Protein AF-A0A377B2U5-F1 (afdb_monomer_lite)

Sequence (204 aa):
MVTRIYTSGLRGPLAEEISRGLLAEPVQIHSHGGRVHLVQSGELNIDVAFLGVPSCDEFGNANGYTGKACCGSLGYAMVDADNAKQVVMLTEELLPYPHNPASIEQDQVDLIVKVDRVGDAAKIGAGATRMTTNPRELLIARSAADVIVNSGYFKEGFSMQTGTGGASLAVTRFLKTKCVAAIFAPTSPLAVLPRRWLTCTKKV

InterPro domains:
  IPR006472 Citrate lyase, alpha subunit [PF04223] (2-180)
  IPR006472 Citrate lyase, alpha subunit [PTHR40596] (2-180)
  IPR037171 NagB/RpiA transferase-like [SSF100950] (1-124)
  IPR037171 NagB/RpiA transferase-like [SSF100950] (128-179)

Structure (mmCIF, N/CA/C/O backbone):
data_AF-A0A377B2U5-F1
#
_entry.id   AF-A0A377B2U5-F1
#
loop_
_atom_site.group_PDB
_atom_site.id
_atom_site.type_symbol
_atom_site.label_atom_id
_atom_site.label_alt_id
_atom_site.label_comp_id
_atom_site.label_asym_id
_atom_site.label_entity_id
_atom_site.label_seq_id
_atom_site.pdbx_PDB_ins_code
_atom_site.Cartn_x
_atom_site.Cartn_y
_atom_site.Cartn_z
_atom_site.occupancy
_atom_site.B_iso_or_equiv
_atom_site.auth_seq_id
_atom_site.auth_comp_id
_atom_site.auth_asym_id
_atom_site.auth_atom_id
_atom_site.pdbx_PDB_model_num
ATOM 1 N N . MET A 1 1 ? -20.759 -7.519 11.760 1.00 83.94 1 MET A N 1
ATOM 2 C CA . MET A 1 1 ? -21.022 -8.168 10.454 1.00 83.94 1 MET A CA 1
ATOM 3 C C . MET A 1 1 ? -20.555 -7.218 9.358 1.00 83.94 1 MET A C 1
ATOM 5 O O . MET A 1 1 ? -20.780 -6.028 9.517 1.00 83.94 1 MET A O 1
ATOM 9 N N . VAL A 1 2 ? -19.883 -7.708 8.309 1.00 94.56 2 VAL A N 1
ATOM 10 C CA . VAL A 1 2 ? -19.432 -6.891 7.161 1.00 94.56 2 VAL A CA 1
ATOM 11 C C . VAL A 1 2 ? -20.429 -7.065 6.018 1.00 94.56 2 VAL A C 1
ATOM 13 O O . VAL A 1 2 ? -20.714 -8.198 5.643 1.00 94.56 2 VAL A O 1
ATOM 16 N N . THR A 1 3 ? -20.965 -5.966 5.486 1.00 95.56 3 THR A N 1
ATOM 17 C CA . THR A 1 3 ? -21.992 -5.986 4.424 1.00 95.56 3 THR A CA 1
ATOM 18 C C . THR A 1 3 ? -21.494 -5.444 3.085 1.00 95.56 3 THR A C 1
ATOM 20 O O . THR A 1 3 ? -22.011 -5.839 2.046 1.00 95.56 3 THR A O 1
ATOM 23 N N . ARG A 1 4 ? -20.478 -4.574 3.097 1.00 95.75 4 ARG A N 1
ATOM 24 C CA . ARG A 1 4 ? -19.907 -3.913 1.914 1.00 95.75 4 ARG A CA 1
ATOM 25 C C . ARG A 1 4 ? -18.389 -3.945 1.970 1.00 95.75 4 ARG A C 1
ATOM 27 O O . ARG A 1 4 ? -17.808 -3.831 3.047 1.00 95.75 4 ARG A O 1
ATOM 34 N N . ILE A 1 5 ? -17.754 -4.077 0.807 1.00 97.06 5 ILE A N 1
ATOM 35 C CA . ILE A 1 5 ? -16.294 -4.069 0.673 1.00 97.06 5 ILE A CA 1
ATOM 36 C C . ILE A 1 5 ? -15.899 -3.128 -0.464 1.00 97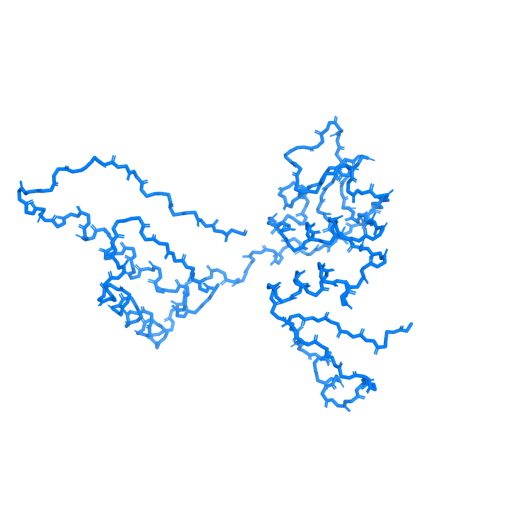.06 5 ILE A C 1
ATOM 38 O O . ILE A 1 5 ? -16.440 -3.212 -1.567 1.00 97.06 5 ILE A O 1
ATOM 42 N N . TYR A 1 6 ? -14.914 -2.279 -0.177 1.00 97.31 6 TYR A N 1
ATOM 43 C CA . TYR A 1 6 ? -14.186 -1.449 -1.132 1.00 97.31 6 TYR A CA 1
ATOM 44 C C . TYR A 1 6 ? -12.720 -1.885 -1.099 1.00 97.31 6 TYR A C 1
ATOM 46 O O . TYR A 1 6 ? -12.115 -1.935 -0.027 1.00 97.31 6 TYR A O 1
ATOM 54 N N . THR A 1 7 ? -12.152 -2.281 -2.238 1.00 96.88 7 THR A N 1
ATOM 55 C CA . THR A 1 7 ? -10.765 -2.768 -2.289 1.00 96.88 7 THR A CA 1
ATOM 56 C C . THR A 1 7 ? -10.142 -2.601 -3.671 1.00 96.88 7 THR A C 1
ATOM 58 O O . THR A 1 7 ? -10.837 -2.523 -4.679 1.00 96.88 7 THR A O 1
ATOM 61 N N . SER A 1 8 ? -8.810 -2.600 -3.752 1.00 95.56 8 SER A N 1
ATOM 62 C CA . SER A 1 8 ? -8.107 -2.683 -5.037 1.00 95.56 8 SER A CA 1
ATOM 63 C C . SER A 1 8 ? -7.953 -4.105 -5.567 1.00 95.56 8 SER A C 1
ATOM 65 O O . SER A 1 8 ? -7.703 -4.307 -6.757 1.00 95.56 8 SER A O 1
ATOM 67 N N . GLY A 1 9 ? -8.105 -5.112 -4.707 1.00 93.50 9 GLY A N 1
ATOM 68 C CA . GLY A 1 9 ? -7.955 -6.500 -5.108 1.00 93.50 9 GLY A CA 1
ATOM 69 C C . GLY A 1 9 ? -8.499 -7.489 -4.090 1.00 93.50 9 GLY A C 1
ATOM 70 O O . GLY A 1 9 ? -8.464 -7.268 -2.883 1.00 93.50 9 GLY A O 1
ATOM 71 N N . LEU A 1 10 ? -8.962 -8.622 -4.611 1.00 94.38 10 LEU A N 1
ATOM 72 C CA . LEU A 1 10 ? -9.344 -9.807 -3.851 1.00 94.38 10 LEU A CA 1
ATOM 73 C C . LEU A 1 10 ? -8.514 -10.991 -4.339 1.00 94.38 10 LEU A C 1
ATOM 75 O O . LEU A 1 10 ? -8.279 -11.134 -5.543 1.00 94.38 10 LEU A O 1
ATOM 79 N N . ARG A 1 11 ? -8.038 -11.826 -3.416 1.00 93.69 11 ARG A N 1
ATOM 80 C CA . ARG A 1 11 ? -7.228 -13.014 -3.712 1.00 93.69 11 ARG A CA 1
ATOM 81 C C . ARG A 1 11 ? -7.600 -14.156 -2.769 1.00 93.69 11 ARG A C 1
ATOM 83 O O . ARG A 1 11 ? -8.127 -13.916 -1.684 1.00 93.69 11 ARG A O 1
ATOM 90 N N . GLY A 1 12 ? -7.263 -15.378 -3.175 1.00 95.62 12 GLY A N 1
ATOM 91 C CA . GLY A 1 12 ? -7.394 -16.571 -2.340 1.00 95.62 12 GLY A CA 1
ATOM 92 C C . GLY A 1 12 ? -8.843 -16.883 -1.939 1.00 95.62 12 GLY A C 1
ATOM 93 O O . GLY A 1 12 ? -9.766 -16.491 -2.657 1.00 95.62 12 GLY A O 1
ATOM 94 N N . PRO A 1 13 ? -9.050 -17.538 -0.781 1.00 96.62 13 PRO A N 1
ATOM 95 C CA . PRO A 1 13 ? -10.361 -18.045 -0.369 1.00 96.62 13 PRO A CA 1
ATOM 96 C C . PRO A 1 13 ? -11.454 -16.975 -0.299 1.00 96.62 13 PRO A C 1
ATOM 98 O O . PRO A 1 13 ? -12.589 -17.228 -0.683 1.00 96.62 13 PRO A O 1
ATOM 101 N N . LEU A 1 14 ? -11.122 -15.749 0.126 1.00 94.75 14 LEU A N 1
ATOM 102 C CA . LEU A 1 14 ? -12.106 -14.664 0.173 1.00 94.75 14 LEU A CA 1
ATOM 103 C C . LEU A 1 14 ? -12.632 -14.318 -1.227 1.00 94.75 14 LEU A C 1
ATOM 105 O O . LEU A 1 14 ? -13.826 -14.101 -1.391 1.00 94.75 14 LEU A O 1
ATOM 109 N N . ALA A 1 15 ? -11.764 -14.279 -2.242 1.00 95.62 15 ALA A N 1
ATOM 110 C CA . ALA A 1 15 ? -12.191 -14.007 -3.615 1.00 95.62 15 ALA A CA 1
ATOM 111 C C . ALA A 1 15 ? -13.107 -15.111 -4.158 1.00 95.62 15 ALA A C 1
ATOM 113 O O . ALA A 1 15 ? -14.063 -14.813 -4.872 1.00 95.62 15 ALA A O 1
ATOM 114 N N . GLU A 1 16 ? -12.823 -16.369 -3.813 1.00 96.69 16 GLU A N 1
ATOM 115 C CA . GLU A 1 16 ? -13.639 -17.523 -4.200 1.00 96.69 16 GLU A CA 1
ATOM 116 C C . GLU A 1 16 ? -15.034 -17.444 -3.581 1.00 96.69 16 GLU A C 1
ATOM 118 O O . GLU A 1 16 ? -16.025 -17.554 -4.298 1.00 96.69 16 GLU A O 1
ATOM 123 N N . GLU A 1 17 ? -15.124 -17.170 -2.281 1.00 96.44 17 GLU A N 1
ATOM 124 C CA . GLU A 1 17 ? -16.412 -17.075 -1.591 1.00 96.44 17 GLU A CA 1
ATOM 125 C C . GLU A 1 17 ? -17.218 -15.849 -2.044 1.00 96.44 17 GLU A C 1
ATOM 127 O O . GLU A 1 17 ? -18.416 -15.958 -2.301 1.00 96.44 17 GLU A O 1
ATOM 132 N N . ILE A 1 18 ? -16.573 -14.697 -2.264 1.00 96.06 18 ILE A N 1
ATOM 133 C CA . ILE A 1 18 ? -17.231 -13.536 -2.889 1.00 96.06 18 ILE A CA 1
ATOM 134 C C . ILE A 1 18 ? -17.772 -13.898 -4.278 1.00 96.06 18 ILE A C 1
ATOM 136 O O . ILE A 1 18 ? -18.908 -13.556 -4.597 1.00 96.06 18 ILE A O 1
ATOM 140 N N . SER A 1 19 ? -17.007 -14.643 -5.080 1.00 95.38 19 SER A N 1
ATOM 141 C CA . SER A 1 19 ? -17.443 -15.091 -6.412 1.00 95.38 19 SER A CA 1
ATOM 142 C C . SER A 1 19 ? -18.601 -16.093 -6.355 1.00 95.38 19 SER A C 1
ATOM 144 O O . SER A 1 19 ? -19.371 -16.192 -7.306 1.00 95.38 19 SER A O 1
ATOM 146 N N . ARG A 1 20 ? -18.749 -16.819 -5.240 1.00 96.81 20 ARG A N 1
ATOM 147 C CA . ARG A 1 20 ? -19.884 -17.714 -4.962 1.00 96.81 20 ARG A CA 1
ATOM 148 C C . ARG A 1 20 ? -21.114 -16.987 -4.415 1.00 96.81 20 ARG A C 1
ATOM 150 O O . ARG A 1 20 ? -22.131 -17.633 -4.183 1.00 96.81 20 ARG A O 1
ATOM 157 N N . GLY A 1 21 ? -21.045 -15.668 -4.233 1.00 95.75 21 GLY A N 1
ATOM 158 C CA . GLY A 1 21 ? -22.162 -14.858 -3.749 1.00 95.75 21 GLY A CA 1
ATOM 159 C C . GLY A 1 21 ? -22.218 -14.712 -2.229 1.00 95.75 21 GLY A C 1
ATOM 160 O O . GLY A 1 21 ? -23.303 -14.540 -1.683 1.00 95.75 21 GLY A O 1
ATOM 161 N N . LEU A 1 22 ? -21.071 -14.764 -1.535 1.00 95.88 22 LEU A N 1
ATOM 162 C CA . LEU A 1 22 ? -20.999 -14.548 -0.081 1.00 95.88 22 LEU A CA 1
ATOM 163 C C . LEU A 1 22 ? -21.645 -13.223 0.368 1.00 95.88 22 LEU A C 1
ATOM 165 O O . LEU A 1 22 ? -22.205 -13.156 1.461 1.00 95.88 22 LEU A O 1
ATOM 169 N N . LEU A 1 23 ? -21.552 -12.168 -0.448 1.00 95.38 23 LEU A N 1
ATOM 170 C CA . LEU A 1 23 ? -22.165 -10.870 -0.168 1.00 95.38 23 LEU A CA 1
ATOM 171 C C . LEU A 1 23 ? -23.358 -10.615 -1.086 1.00 95.38 23 LEU A C 1
ATOM 173 O O . LEU A 1 23 ? -23.293 -10.865 -2.288 1.00 95.38 23 LEU A O 1
ATOM 177 N N . ALA A 1 24 ? -24.419 -10.049 -0.507 1.00 94.88 24 ALA A N 1
ATOM 178 C CA . ALA A 1 24 ? -25.573 -9.570 -1.261 1.00 94.88 24 ALA A CA 1
ATOM 179 C C . ALA A 1 24 ? -25.231 -8.329 -2.103 1.00 94.88 24 ALA A C 1
ATOM 181 O O . ALA A 1 24 ? -25.723 -8.183 -3.220 1.00 94.88 24 ALA A O 1
ATOM 182 N N . GLU A 1 25 ? -24.378 -7.444 -1.579 1.00 95.62 25 GLU A N 1
ATOM 183 C CA . GLU A 1 25 ? -23.890 -6.278 -2.313 1.00 95.62 25 GLU A CA 1
ATOM 184 C C . GLU A 1 25 ? -22.602 -6.608 -3.086 1.00 95.62 25 GLU A C 1
ATOM 186 O O . GLU A 1 25 ? -21.673 -7.188 -2.510 1.00 95.62 25 GLU A O 1
ATOM 191 N N . PRO A 1 26 ? -22.497 -6.212 -4.370 1.00 95.31 26 PRO A N 1
ATOM 192 C CA . PRO A 1 26 ? -21.271 -6.386 -5.137 1.00 95.31 26 PRO A CA 1
ATOM 193 C C . PRO A 1 26 ? -20.089 -5.645 -4.503 1.00 95.31 26 PRO A C 1
ATOM 195 O O . PRO A 1 26 ? -20.205 -4.487 -4.097 1.00 95.31 26 PRO A O 1
ATOM 198 N N . VAL A 1 27 ? -18.921 -6.292 -4.477 1.00 97.25 27 VAL A N 1
ATOM 199 C CA . VAL A 1 27 ? -17.679 -5.643 -4.036 1.00 97.25 27 VAL A CA 1
ATOM 200 C C . VAL A 1 27 ? -17.289 -4.544 -5.019 1.00 97.25 27 VAL A C 1
ATOM 202 O O . VAL A 1 27 ? -17.198 -4.782 -6.224 1.00 97.25 27 VAL A O 1
ATOM 205 N N . GLN A 1 28 ? -16.992 -3.358 -4.493 1.00 97.06 28 GLN A N 1
ATOM 206 C CA . GLN A 1 28 ? -16.507 -2.235 -5.285 1.00 97.06 28 GLN A CA 1
ATOM 207 C C . GLN A 1 28 ? -14.990 -2.337 -5.444 1.00 97.06 28 GLN A C 1
ATOM 209 O O . GLN A 1 28 ? -14.233 -2.208 -4.477 1.00 97.06 28 GLN A O 1
ATOM 214 N N . ILE A 1 29 ? -14.544 -2.595 -6.675 1.00 97.19 29 ILE A N 1
ATOM 215 C CA . ILE A 1 29 ? -13.122 -2.692 -7.012 1.00 97.19 29 ILE A CA 1
ATOM 216 C C . ILE A 1 29 ? -12.651 -1.368 -7.606 1.00 97.19 29 ILE A C 1
ATOM 218 O O . ILE A 1 29 ? -13.178 -0.918 -8.620 1.00 97.19 29 ILE A O 1
ATOM 222 N N . HIS A 1 30 ? -11.621 -0.768 -7.014 1.00 96.69 30 HIS A N 1
ATOM 223 C CA . HIS A 1 30 ? -11.085 0.524 -7.447 1.00 96.69 30 HIS A CA 1
ATOM 224 C C . HIS A 1 30 ? -9.560 0.500 -7.604 1.00 96.69 30 HIS A C 1
ATOM 226 O O . HIS A 1 30 ? -8.843 -0.234 -6.927 1.00 96.69 30 HIS A O 1
ATOM 232 N N . SER A 1 31 ? -9.015 1.350 -8.474 1.00 96.75 31 SER A N 1
ATOM 233 C CA . SER A 1 31 ? -7.560 1.536 -8.548 1.00 96.75 31 SER A CA 1
ATOM 234 C C . SER A 1 31 ? -7.025 2.240 -7.291 1.00 96.75 31 SER A C 1
ATOM 236 O O . SER A 1 31 ? -7.792 2.782 -6.491 1.00 96.75 31 SER A O 1
ATOM 238 N N . HIS A 1 32 ? -5.701 2.272 -7.111 1.00 94.62 32 HIS A N 1
ATOM 239 C CA . HIS A 1 32 ? -5.095 3.017 -6.001 1.00 94.62 32 HIS A CA 1
ATOM 240 C C . HIS A 1 32 ? -5.439 4.513 -6.046 1.00 94.62 32 HIS A C 1
ATOM 242 O O . HIS A 1 32 ? -5.839 5.068 -5.030 1.00 94.62 32 HIS A O 1
ATOM 248 N N . GLY A 1 33 ? -5.363 5.148 -7.222 1.00 94.38 33 GLY A N 1
ATOM 249 C CA . GLY A 1 33 ? -5.786 6.544 -7.389 1.00 94.38 33 GLY A CA 1
ATOM 250 C C . GLY A 1 33 ? -7.302 6.726 -7.271 1.00 94.38 33 GLY A C 1
ATOM 251 O O . GLY A 1 33 ? -7.760 7.706 -6.694 1.00 94.38 33 GLY A O 1
ATOM 252 N N . GLY A 1 34 ? -8.082 5.750 -7.751 1.00 96.75 34 GLY A N 1
ATOM 253 C CA . GLY A 1 34 ? -9.540 5.757 -7.634 1.00 96.75 34 GLY A CA 1
ATOM 254 C C . GLY A 1 34 ? -10.002 5.762 -6.180 1.00 96.75 34 GLY A C 1
ATOM 255 O O . GLY A 1 34 ? -10.913 6.503 -5.841 1.00 96.75 34 GLY A O 1
ATOM 256 N N . ARG A 1 35 ? -9.319 5.021 -5.298 1.00 97.06 35 ARG A N 1
ATOM 257 C CA . ARG A 1 35 ? -9.602 5.051 -3.858 1.00 97.06 35 ARG A CA 1
ATOM 2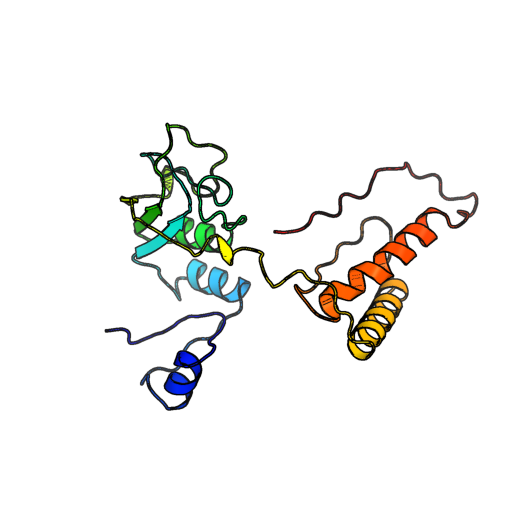58 C C . ARG A 1 35 ? -9.501 6.459 -3.279 1.00 97.06 35 ARG A C 1
ATOM 260 O O . ARG A 1 35 ? -10.410 6.890 -2.584 1.00 97.06 35 ARG A O 1
ATOM 267 N N . VAL A 1 36 ? -8.401 7.158 -3.563 1.00 95.75 36 VAL A N 1
ATOM 268 C CA . VAL A 1 36 ? -8.172 8.522 -3.060 1.00 95.75 36 VAL A CA 1
ATOM 269 C C . VAL A 1 36 ? -9.285 9.447 -3.540 1.00 95.75 36 VAL A C 1
ATOM 271 O O . VAL A 1 36 ? -9.845 10.194 -2.749 1.00 95.75 36 VAL A O 1
ATOM 274 N N . HIS A 1 37 ? -9.668 9.330 -4.813 1.00 96.62 37 HIS A N 1
ATOM 275 C CA . HIS A 1 37 ? -10.781 10.092 -5.365 1.00 96.62 37 HIS A CA 1
ATOM 276 C C . HIS A 1 37 ? -12.118 9.791 -4.666 1.00 96.62 37 HIS A C 1
ATOM 278 O O . HIS A 1 37 ? -12.849 10.721 -4.342 1.00 96.62 37 HIS A O 1
ATOM 284 N N . LEU A 1 38 ? -12.433 8.520 -4.395 1.00 97.31 38 LEU A N 1
ATOM 285 C CA . LEU A 1 38 ? -13.658 8.127 -3.683 1.00 97.31 38 LEU A CA 1
ATOM 286 C C . LEU A 1 38 ? -13.712 8.713 -2.267 1.00 97.31 38 LEU A C 1
ATOM 288 O O . LEU A 1 38 ? -14.765 9.174 -1.837 1.00 97.31 38 LEU A O 1
ATOM 292 N N . VAL A 1 39 ? -12.578 8.724 -1.564 1.00 96.62 39 VAL A N 1
ATOM 293 C CA . VAL A 1 39 ? -12.479 9.310 -0.222 1.00 96.62 39 VAL A CA 1
ATOM 294 C C . VAL A 1 39 ? -12.651 10.828 -0.276 1.00 96.62 39 VAL A C 1
ATOM 296 O O . VAL A 1 39 ? -13.511 11.380 0.400 1.00 96.62 39 VAL A O 1
ATOM 299 N N . GLN A 1 40 ? -11.904 11.504 -1.150 1.00 93.25 40 GLN A N 1
ATOM 300 C CA . GLN A 1 40 ? -11.933 12.967 -1.266 1.00 93.25 40 GLN A CA 1
ATOM 301 C C . GLN A 1 40 ? -13.253 13.518 -1.820 1.00 93.25 40 GLN A C 1
ATOM 303 O O . GLN A 1 40 ? -13.635 14.639 -1.499 1.00 93.25 40 GLN A O 1
ATOM 308 N N . SER A 1 41 ? -13.951 12.755 -2.664 1.00 96.25 41 SER A N 1
ATOM 309 C CA . SER A 1 41 ? -15.276 13.130 -3.177 1.00 96.25 41 SER A CA 1
ATOM 310 C C . SER A 1 41 ? -16.400 12.918 -2.158 1.00 96.25 41 SER A C 1
ATOM 312 O O . SER A 1 41 ? -17.512 13.392 -2.384 1.00 96.25 41 SER A O 1
ATOM 314 N N . GLY A 1 42 ? -16.130 12.218 -1.051 1.00 93.94 42 GLY A N 1
ATOM 315 C CA . GLY A 1 42 ? -17.123 11.872 -0.036 1.00 93.94 42 GLY A CA 1
ATOM 316 C C . GLY A 1 42 ? -18.025 10.692 -0.410 1.00 93.94 42 GLY A C 1
ATOM 317 O O . GLY A 1 42 ? -18.961 10.392 0.332 1.00 93.94 42 GLY A O 1
ATOM 318 N N . GLU A 1 43 ? -17.763 9.997 -1.525 1.00 95.75 43 GLU A N 1
ATOM 319 C CA . GLU A 1 43 ? -18.456 8.742 -1.851 1.00 95.75 43 GLU A CA 1
ATOM 320 C C . GLU A 1 43 ? -18.075 7.633 -0.856 1.00 95.75 43 GLU A C 1
ATOM 322 O O . GLU A 1 43 ? -18.915 6.823 -0.456 1.00 95.75 43 GLU A O 1
ATOM 327 N N . LEU A 1 44 ? -16.815 7.629 -0.410 1.00 96.62 44 LEU A N 1
ATOM 328 C CA . LEU A 1 44 ? -16.293 6.724 0.608 1.00 96.62 44 LEU A CA 1
ATOM 329 C C . LEU A 1 44 ? -15.855 7.507 1.849 1.00 96.62 44 LEU A C 1
ATOM 331 O O . LEU A 1 44 ? -14.749 8.031 1.907 1.00 96.62 44 LEU A O 1
ATOM 335 N N . ASN A 1 45 ? -16.701 7.533 2.875 1.00 97.19 45 ASN A N 1
ATOM 336 C CA . ASN A 1 45 ? -16.380 8.186 4.143 1.00 97.19 45 ASN A CA 1
ATOM 337 C C . ASN A 1 45 ? -15.804 7.172 5.132 1.00 97.19 45 ASN A C 1
ATOM 339 O O . ASN A 1 45 ? -16.425 6.143 5.403 1.00 97.19 45 ASN A O 1
ATOM 343 N N . ILE A 1 46 ? -14.622 7.466 5.673 1.00 98.12 46 ILE A N 1
ATOM 344 C CA . ILE A 1 46 ? -13.954 6.611 6.654 1.00 98.12 46 ILE A CA 1
ATOM 345 C C . ILE A 1 46 ? -14.319 7.119 8.049 1.00 98.12 46 ILE A C 1
ATOM 347 O O . ILE A 1 46 ? -13.849 8.169 8.482 1.00 98.12 46 ILE A O 1
ATOM 351 N N . ASP A 1 47 ? -15.174 6.386 8.761 1.00 98.50 47 ASP A N 1
ATOM 352 C CA . ASP A 1 47 ? -15.537 6.760 10.132 1.00 98.50 47 ASP A CA 1
ATOM 353 C C . ASP A 1 47 ? -14.392 6.491 11.113 1.00 98.50 47 ASP A C 1
ATOM 355 O O . ASP A 1 47 ? -14.098 7.332 11.956 1.00 98.50 47 ASP A O 1
ATOM 359 N N . VAL A 1 48 ? -13.728 5.337 10.989 1.00 98.62 48 VAL A N 1
ATOM 360 C CA . VAL A 1 48 ? -12.578 4.970 11.824 1.00 98.62 48 VAL A CA 1
ATOM 361 C C . VAL A 1 48 ? -11.516 4.282 10.972 1.00 98.62 48 VAL A C 1
ATOM 363 O O . VAL A 1 48 ? -11.809 3.289 10.300 1.00 98.62 48 VAL A O 1
ATOM 366 N N . ALA A 1 49 ? -10.281 4.778 11.022 1.00 98.56 49 ALA A N 1
ATOM 367 C CA . ALA A 1 49 ? -9.119 4.150 10.402 1.00 98.56 49 ALA A CA 1
ATOM 368 C C . ALA A 1 49 ? -8.299 3.387 11.447 1.00 98.56 49 ALA A C 1
ATOM 370 O O . ALA A 1 49 ? -7.784 3.976 12.392 1.00 98.56 49 ALA A O 1
ATOM 371 N N . PHE A 1 50 ? -8.144 2.076 11.261 1.00 98.56 50 PHE A N 1
ATOM 372 C CA . PHE A 1 50 ? -7.248 1.251 12.075 1.00 98.56 50 PHE A CA 1
ATOM 373 C C . PHE A 1 50 ? -5.927 1.061 11.332 1.00 98.56 50 PHE A C 1
ATOM 375 O O . PHE A 1 50 ? -5.855 0.282 10.379 1.00 98.56 50 PHE A O 1
ATOM 382 N N . LEU A 1 51 ? -4.888 1.781 11.754 1.00 98.44 51 LEU A N 1
ATOM 383 C CA . LEU A 1 51 ? -3.608 1.851 11.050 1.00 98.44 51 LEU A CA 1
ATOM 384 C C . LEU A 1 51 ? -2.523 1.109 11.828 1.00 98.44 51 LEU A C 1
ATOM 386 O O . LEU A 1 51 ? -2.119 1.528 12.910 1.00 98.44 51 LEU A O 1
ATOM 390 N N . GLY A 1 52 ? -2.047 -0.004 11.270 1.00 97.75 52 GLY A N 1
ATOM 391 C CA . GLY A 1 52 ? -0.920 -0.755 11.819 1.00 97.75 52 GLY A CA 1
ATOM 392 C C . GLY A 1 52 ? 0.414 -0.109 11.458 1.00 97.75 52 GLY A C 1
ATOM 393 O O . GLY A 1 52 ? 0.731 0.020 10.275 1.00 97.75 52 GLY A O 1
ATOM 394 N N . VAL A 1 53 ? 1.211 0.240 12.464 1.00 97.50 53 VAL A N 1
ATOM 395 C CA . VAL A 1 53 ? 2.563 0.792 12.312 1.00 97.50 53 VAL A CA 1
ATOM 396 C C . VAL A 1 53 ? 3.566 -0.029 13.130 1.00 97.50 53 VAL A C 1
ATOM 398 O O . VAL A 1 53 ? 3.212 -0.576 14.173 1.00 97.50 53 VAL A O 1
ATOM 401 N N . PRO A 1 54 ? 4.822 -0.173 12.678 1.00 96.62 54 PRO A N 1
ATOM 402 C CA . PRO A 1 54 ? 5.820 -0.926 13.435 1.00 96.62 54 PRO A CA 1
ATOM 403 C C . PRO A 1 54 ? 6.236 -0.217 14.729 1.00 96.62 54 PRO A C 1
ATOM 405 O O . PRO A 1 54 ? 6.511 -0.889 15.720 1.00 96.62 54 PRO A O 1
ATOM 408 N N . SER A 1 55 ? 6.276 1.118 14.732 1.00 96.38 55 SER A N 1
ATOM 409 C CA . SER A 1 55 ? 6.543 1.915 15.928 1.00 96.38 55 SER A CA 1
ATOM 410 C C . SER A 1 55 ? 5.931 3.318 15.837 1.00 96.38 55 SER A C 1
ATOM 412 O O . SER A 1 55 ? 5.751 3.860 14.740 1.00 96.38 55 SER A O 1
ATOM 414 N N . CYS A 1 56 ? 5.630 3.911 16.992 1.00 97.50 56 CYS A N 1
ATOM 415 C CA . CYS A 1 56 ? 5.224 5.312 17.134 1.00 97.50 56 CYS A CA 1
ATOM 416 C C . CYS A 1 56 ? 5.625 5.855 18.514 1.00 97.50 56 CYS A C 1
ATOM 418 O O . CYS A 1 56 ? 5.990 5.071 19.389 1.00 97.50 56 CYS A O 1
ATOM 420 N N . ASP A 1 57 ? 5.566 7.168 18.731 1.00 97.88 57 ASP A N 1
ATOM 421 C CA . ASP A 1 57 ? 5.610 7.727 20.091 1.00 97.88 57 ASP A CA 1
ATOM 422 C C . ASP A 1 57 ? 4.215 7.818 20.733 1.00 97.88 57 ASP A C 1
ATOM 424 O O . ASP A 1 57 ? 3.210 7.444 20.129 1.00 97.88 57 ASP A O 1
ATOM 428 N N . GLU A 1 58 ? 4.158 8.296 21.978 1.00 97.31 58 GLU A N 1
ATOM 429 C CA . GLU A 1 58 ? 2.917 8.463 22.751 1.00 97.31 58 GLU A CA 1
ATOM 430 C C . GLU A 1 58 ? 1.963 9.529 22.183 1.00 97.31 58 GLU A C 1
ATOM 432 O O . GLU A 1 58 ? 0.809 9.584 22.601 1.00 97.31 58 GLU A O 1
ATOM 437 N N . PHE A 1 59 ? 2.423 10.359 21.240 1.00 97.50 59 PHE A N 1
ATOM 438 C CA . PHE A 1 59 ? 1.619 11.383 20.567 1.00 97.50 59 PHE A CA 1
ATOM 439 C C . PHE A 1 59 ? 1.181 10.968 19.157 1.00 97.50 59 PHE A C 1
ATOM 441 O O . PHE A 1 59 ? 0.375 11.663 18.555 1.00 97.50 59 PHE A O 1
ATOM 448 N N . GLY A 1 60 ? 1.653 9.830 18.642 1.00 97.31 60 GLY A N 1
ATOM 449 C CA . GLY A 1 60 ? 1.205 9.268 17.366 1.00 97.31 60 GLY A CA 1
ATOM 450 C C . GLY A 1 60 ? 2.155 9.517 16.201 1.00 97.31 60 GLY A C 1
ATOM 451 O O . GLY A 1 60 ? 1.853 9.097 15.086 1.00 97.31 60 GLY A O 1
ATOM 452 N N . ASN A 1 61 ? 3.330 10.117 16.432 1.00 98.31 61 ASN A N 1
ATOM 453 C CA . ASN A 1 61 ? 4.318 10.262 15.366 1.00 98.31 61 ASN A CA 1
ATOM 454 C C . ASN A 1 61 ? 4.870 8.883 14.992 1.00 98.31 61 ASN A C 1
ATOM 456 O O . ASN A 1 61 ? 5.544 8.216 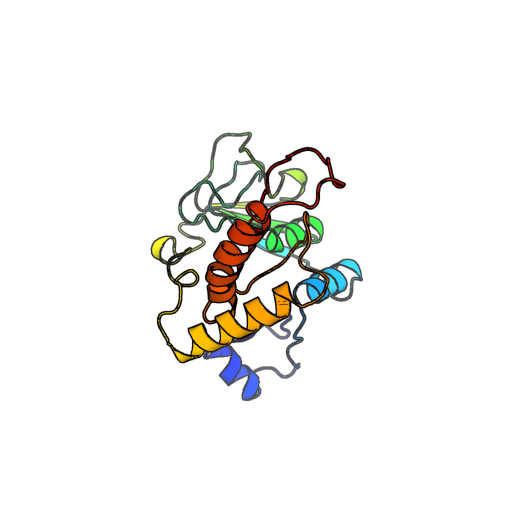15.788 1.00 98.31 61 ASN A O 1
ATOM 460 N N . ALA A 1 62 ? 4.583 8.437 13.773 1.00 97.81 62 ALA A N 1
ATOM 461 C CA . ALA A 1 62 ? 4.839 7.069 13.343 1.00 97.81 62 ALA A CA 1
ATOM 462 C C . ALA A 1 62 ? 5.508 6.997 11.978 1.00 97.81 62 ALA A C 1
ATOM 464 O O . ALA A 1 62 ? 5.334 7.859 11.116 1.00 97.81 62 ALA A O 1
ATOM 465 N N . ASN A 1 63 ? 6.246 5.915 11.751 1.00 96.94 63 ASN A N 1
ATOM 466 C CA . ASN A 1 63 ? 6.813 5.614 10.446 1.00 96.94 63 ASN A CA 1
ATOM 467 C C . ASN A 1 63 ? 6.942 4.105 10.218 1.00 96.94 63 ASN A C 1
ATOM 469 O O . ASN A 1 63 ? 6.748 3.305 11.129 1.00 96.94 63 ASN A O 1
ATOM 473 N N . GLY A 1 64 ? 7.258 3.717 8.981 1.00 95.69 64 GLY A N 1
ATOM 474 C CA . GLY A 1 64 ? 7.374 2.315 8.584 1.00 95.69 64 GLY A CA 1
ATOM 475 C C . GLY A 1 64 ? 8.794 1.735 8.593 1.00 95.69 64 GLY A C 1
ATOM 476 O O . GLY A 1 64 ? 8.969 0.625 8.092 1.00 95.69 64 GLY A O 1
ATOM 477 N N . TYR A 1 65 ? 9.814 2.444 9.092 1.00 92.56 65 TYR A N 1
ATOM 478 C CA . TYR A 1 65 ? 11.224 2.012 9.022 1.00 92.56 65 TYR A CA 1
ATOM 479 C C . TYR A 1 65 ? 11.904 1.784 10.381 1.00 92.56 65 TYR A C 1
ATOM 481 O O . TYR A 1 65 ? 12.969 1.165 10.404 1.00 92.56 65 TYR A O 1
ATOM 489 N N . THR A 1 66 ? 11.304 2.202 11.496 1.00 92.38 66 THR A N 1
ATOM 490 C CA . THR A 1 66 ? 11.732 1.852 12.864 1.00 92.38 66 THR A CA 1
ATOM 491 C C . THR A 1 66 ? 10.778 0.844 13.517 1.00 92.38 66 THR A C 1
ATOM 493 O O . THR A 1 66 ? 9.582 0.825 13.228 1.00 92.38 66 THR A O 1
ATOM 496 N N . GLY A 1 67 ? 11.299 -0.004 14.410 1.00 89.94 67 GLY A N 1
ATOM 497 C CA . GLY A 1 67 ? 10.558 -1.095 15.058 1.00 89.94 67 GLY A CA 1
ATOM 498 C C . GLY A 1 67 ? 10.884 -2.467 14.457 1.00 89.94 67 GLY A C 1
ATOM 499 O O . GLY A 1 67 ? 11.963 -2.668 13.896 1.00 89.94 67 GLY A O 1
ATOM 500 N N . LYS A 1 68 ? 9.971 -3.438 14.593 1.00 89.00 68 LYS A N 1
ATOM 501 C CA . LYS A 1 68 ? 10.206 -4.822 14.132 1.00 89.00 68 LYS A CA 1
ATOM 502 C C . LYS A 1 68 ? 9.597 -5.085 12.755 1.00 89.00 68 LYS A C 1
ATOM 504 O O . LYS A 1 68 ? 10.305 -5.501 11.840 1.00 89.00 68 LYS A O 1
ATOM 509 N N . ALA A 1 69 ? 8.296 -4.845 12.581 1.00 92.12 69 ALA A N 1
ATOM 510 C CA . ALA A 1 69 ? 7.588 -5.079 11.319 1.00 92.12 69 ALA A CA 1
ATOM 511 C C . ALA A 1 69 ? 7.755 -3.930 10.295 1.00 92.12 69 ALA A C 1
ATOM 513 O O . ALA A 1 69 ? 6.772 -3.399 9.774 1.00 92.12 69 ALA A O 1
ATOM 514 N N . CYS A 1 70 ? 8.997 -3.529 10.000 1.00 93.44 70 CYS A N 1
ATOM 515 C CA . CYS A 1 70 ? 9.302 -2.378 9.141 1.00 93.44 70 CYS A CA 1
ATOM 516 C C . CYS A 1 70 ? 8.882 -2.592 7.677 1.00 93.44 70 CYS A C 1
ATOM 518 O O . CYS A 1 70 ? 9.628 -3.165 6.883 1.00 93.44 70 CYS A O 1
ATOM 520 N N . CYS A 1 71 ? 7.697 -2.105 7.305 1.00 92.62 71 CYS A N 1
ATOM 521 C CA . CYS A 1 71 ? 7.127 -2.210 5.958 1.00 92.62 71 CYS A CA 1
ATOM 522 C C . CYS A 1 71 ? 7.641 -1.156 4.958 1.00 92.62 71 CYS A C 1
ATOM 524 O O . CYS A 1 71 ? 7.410 -1.290 3.755 1.00 92.62 71 CYS A O 1
ATOM 526 N N . GLY A 1 72 ? 8.368 -0.139 5.425 1.00 93.44 72 GLY A N 1
ATOM 527 C CA . GLY A 1 72 ? 8.877 0.957 4.608 1.00 93.44 72 GLY A CA 1
ATOM 528 C C . GLY A 1 72 ? 7.844 2.067 4.417 1.00 93.44 72 GLY A C 1
ATOM 529 O O . GLY A 1 72 ? 7.570 2.827 5.340 1.00 93.44 72 GLY A O 1
ATOM 530 N N . SER A 1 73 ? 7.327 2.209 3.199 1.00 94.25 73 SER A N 1
ATOM 531 C CA . SER A 1 73 ? 6.424 3.303 2.823 1.00 94.25 73 SER A CA 1
ATOM 532 C C . SER A 1 73 ? 5.024 3.120 3.417 1.00 94.25 73 SER A C 1
ATOM 534 O O . SER A 1 73 ? 4.429 2.051 3.287 1.00 94.25 73 SER A O 1
ATOM 536 N N . LEU A 1 74 ? 4.474 4.182 4.015 1.00 96.56 74 LEU A N 1
ATOM 537 C CA . LEU A 1 74 ? 3.116 4.217 4.578 1.00 96.56 74 LEU A CA 1
ATOM 538 C C . LEU A 1 74 ? 2.113 4.972 3.687 1.00 96.56 74 LEU A C 1
ATOM 540 O O . LEU A 1 74 ? 1.036 5.339 4.145 1.00 96.56 74 LEU A O 1
ATOM 544 N N . GLY A 1 75 ? 2.423 5.183 2.402 1.00 95.19 75 GLY A N 1
ATOM 545 C CA . GLY A 1 75 ? 1.663 6.094 1.533 1.00 95.19 75 GLY A CA 1
ATOM 546 C C . GLY A 1 75 ? 0.154 5.825 1.419 1.00 95.19 75 GLY A C 1
ATOM 547 O O . GLY A 1 75 ? -0.608 6.761 1.210 1.00 95.19 75 GLY A O 1
ATOM 548 N N . TYR A 1 76 ? -0.306 4.578 1.580 1.00 95.50 76 TYR A N 1
ATOM 549 C CA . TYR A 1 76 ? -1.747 4.288 1.624 1.00 95.50 76 TYR A CA 1
ATOM 550 C C . TYR A 1 76 ? -2.390 4.665 2.960 1.00 95.50 76 TYR A C 1
ATOM 552 O O . TYR A 1 76 ? -3.511 5.158 2.962 1.00 95.50 76 TYR A O 1
ATOM 560 N N . ALA A 1 77 ? -1.685 4.444 4.071 1.00 96.94 77 ALA A N 1
ATOM 561 C CA . ALA A 1 77 ? -2.167 4.763 5.410 1.00 96.94 77 ALA A CA 1
ATOM 562 C C . ALA A 1 77 ? -2.227 6.279 5.646 1.00 96.94 77 ALA A C 1
ATOM 564 O O . ALA A 1 77 ? -3.122 6.737 6.341 1.00 96.94 77 ALA A O 1
ATOM 565 N N . MET A 1 78 ? -1.335 7.053 5.018 1.00 97.00 78 MET A N 1
ATOM 566 C CA . MET A 1 78 ? -1.358 8.522 5.085 1.00 97.00 78 MET A CA 1
ATOM 567 C C . MET A 1 78 ? -2.687 9.103 4.584 1.00 97.00 78 MET A C 1
ATOM 569 O O . MET A 1 78 ? -3.248 9.987 5.213 1.00 97.00 78 MET A O 1
ATOM 573 N N . VAL A 1 79 ? -3.252 8.549 3.504 1.00 96.75 79 VAL A N 1
ATOM 574 C CA . VAL A 1 79 ? -4.567 8.987 2.998 1.00 96.75 79 VAL A CA 1
ATOM 575 C C . VAL A 1 79 ? -5.666 8.742 4.034 1.00 96.75 79 VAL A C 1
ATOM 577 O O . VAL A 1 79 ? -6.602 9.528 4.133 1.00 96.75 79 VAL A O 1
ATOM 580 N N . ASP A 1 80 ? -5.567 7.663 4.804 1.00 97.69 80 ASP A N 1
ATOM 581 C CA . ASP A 1 80 ? -6.567 7.316 5.815 1.00 97.69 80 ASP A CA 1
ATOM 582 C C . ASP A 1 80 ? -6.418 8.202 7.044 1.00 97.69 80 ASP A C 1
ATOM 584 O O . ASP A 1 80 ? -7.425 8.665 7.569 1.00 97.69 80 ASP A O 1
ATOM 588 N N . ALA A 1 81 ? -5.177 8.480 7.450 1.00 97.75 81 ALA A N 1
ATOM 589 C CA . ALA A 1 81 ? -4.873 9.416 8.523 1.00 97.75 81 ALA A CA 1
ATOM 590 C C . ALA A 1 81 ? -5.403 10.829 8.212 1.00 97.75 81 ALA A C 1
ATOM 592 O O . ALA A 1 81 ? -6.007 11.458 9.071 1.00 97.75 81 ALA A O 1
ATOM 593 N N . ASP A 1 82 ? -5.272 11.282 6.961 1.00 97.12 82 ASP A N 1
ATOM 594 C CA . ASP A 1 82 ? -5.717 12.614 6.531 1.00 97.12 82 ASP A CA 1
ATOM 595 C C . ASP A 1 82 ? -7.248 12.771 6.431 1.00 97.12 82 ASP A C 1
ATOM 597 O O . ASP A 1 82 ? -7.751 13.893 6.436 1.00 97.12 82 ASP A O 1
ATOM 601 N N . ASN A 1 83 ? -7.998 11.678 6.232 1.00 97.38 83 ASN A N 1
ATOM 602 C CA . ASN A 1 83 ? -9.408 11.753 5.811 1.00 97.38 83 ASN A CA 1
ATOM 603 C C . ASN A 1 83 ? -10.390 11.009 6.727 1.00 97.38 83 ASN A C 1
ATOM 605 O O . ASN A 1 83 ? -11.604 11.161 6.564 1.00 97.38 83 ASN A O 1
ATOM 609 N N . ALA A 1 84 ? -9.913 10.172 7.649 1.00 98.00 84 ALA A N 1
ATOM 610 C CA . ALA A 1 84 ? -10.792 9.503 8.595 1.00 98.00 84 ALA A CA 1
ATOM 611 C C . ALA A 1 84 ? -11.300 10.476 9.660 1.00 98.00 84 ALA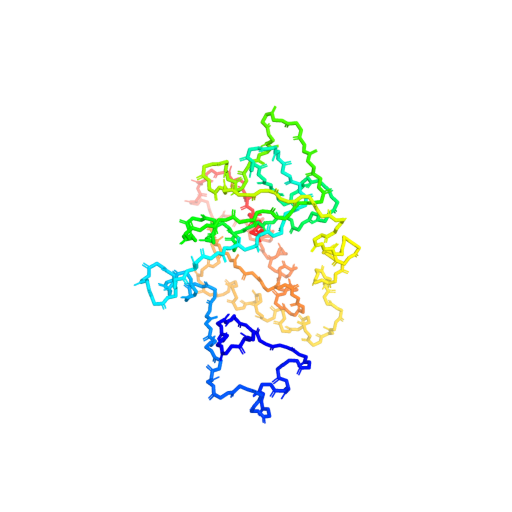 A C 1
ATOM 613 O O . ALA A 1 84 ? -10.593 11.383 10.084 1.00 98.00 84 ALA A O 1
ATOM 614 N N . LYS A 1 85 ? -12.530 10.259 10.137 1.00 98.19 85 LYS A N 1
ATOM 615 C CA . LYS A 1 85 ? -13.065 11.036 11.268 1.00 98.19 85 LYS A CA 1
ATOM 616 C C . LYS A 1 85 ? -12.351 10.718 12.579 1.00 98.19 85 LYS A C 1
ATOM 618 O O . LYS A 1 85 ? -12.352 11.555 13.472 1.00 98.19 85 LYS A O 1
ATOM 623 N N . GLN A 1 86 ? -11.830 9.498 12.699 1.00 98.56 86 GLN A N 1
ATOM 624 C CA . GLN A 1 86 ? -11.054 9.056 13.843 1.00 98.56 86 GLN A CA 1
ATOM 625 C C . GLN A 1 86 ? -9.967 8.068 13.407 1.00 98.56 86 GLN A C 1
ATOM 627 O O . GLN A 1 86 ? -10.230 7.136 12.640 1.00 98.56 86 GLN A O 1
ATOM 632 N N . VAL A 1 87 ? -8.762 8.224 13.938 1.00 98.81 87 VAL A N 1
ATOM 633 C CA . VAL A 1 87 ? -7.597 7.398 13.626 1.00 98.81 87 VAL A CA 1
ATOM 634 C C . VAL A 1 87 ? -7.142 6.652 14.874 1.00 98.81 87 VAL A C 1
ATOM 636 O O . VAL A 1 87 ? -6.806 7.233 15.906 1.00 98.81 87 VAL A O 1
ATOM 639 N N . VAL A 1 88 ? -7.127 5.325 14.763 1.00 98.69 88 VAL A N 1
ATOM 640 C CA . VAL A 1 88 ? -6.639 4.401 15.785 1.00 98.69 88 VAL A CA 1
ATOM 641 C C . VAL A 1 88 ? -5.357 3.758 15.285 1.00 98.69 88 VAL A C 1
ATOM 643 O O . VAL A 1 88 ? -5.361 2.913 14.385 1.00 98.69 88 VAL A O 1
ATOM 646 N N . MET A 1 89 ? -4.250 4.140 15.900 1.00 98.31 89 MET A N 1
ATOM 647 C CA . MET A 1 89 ? -2.936 3.610 15.601 1.00 98.31 89 MET A CA 1
ATOM 648 C C . MET A 1 89 ? -2.666 2.347 16.417 1.00 98.31 89 MET A C 1
ATOM 650 O O . MET A 1 89 ? -2.750 2.341 17.644 1.00 98.31 89 MET A O 1
ATOM 654 N N . LEU A 1 90 ? -2.325 1.264 15.726 1.00 98.44 90 LEU A N 1
ATOM 655 C CA . LEU A 1 90 ? -1.927 -0.011 16.313 1.00 98.44 90 LEU A CA 1
ATOM 656 C C . LEU A 1 90 ? -0.410 -0.131 16.162 1.00 98.44 90 LEU A C 1
ATOM 658 O O . LEU A 1 90 ? 0.072 -0.217 15.035 1.00 98.44 90 LEU A O 1
ATOM 662 N N . THR A 1 91 ? 0.338 -0.132 17.264 1.00 97.88 91 THR A N 1
ATOM 663 C CA . THR A 1 91 ? 1.812 -0.134 17.236 1.00 97.88 91 THR A CA 1
ATOM 664 C C . THR A 1 91 ? 2.413 -1.332 17.965 1.00 97.88 91 THR A C 1
ATOM 666 O O . THR A 1 91 ? 1.887 -1.757 18.991 1.00 97.88 91 THR A O 1
ATOM 669 N N . GLU A 1 92 ? 3.531 -1.878 17.481 1.00 96.50 92 GLU A N 1
ATOM 670 C CA . GLU A 1 92 ? 4.274 -2.924 18.210 1.00 96.50 92 GLU A CA 1
ATOM 671 C C . GLU A 1 92 ? 5.181 -2.340 19.304 1.00 96.50 92 GLU A C 1
ATOM 673 O O . GLU A 1 92 ? 5.470 -2.984 20.320 1.00 96.50 92 GLU A O 1
ATOM 678 N N . GLU A 1 93 ? 5.645 -1.108 19.104 1.00 96.00 93 GLU A N 1
ATOM 679 C CA . GLU A 1 93 ? 6.657 -0.471 19.936 1.00 96.00 93 GLU A CA 1
ATOM 680 C C . GLU A 1 93 ? 6.345 1.014 20.141 1.00 96.00 93 GLU A C 1
ATOM 682 O O . GLU A 1 93 ? 6.056 1.744 19.192 1.00 96.00 93 GLU A O 1
ATOM 687 N N . LEU A 1 94 ? 6.409 1.446 21.403 1.00 96.94 94 LEU A N 1
ATOM 688 C CA . LEU A 1 94 ? 6.328 2.854 21.777 1.00 96.94 94 LEU A CA 1
ATOM 689 C C . LEU A 1 94 ? 7.745 3.393 21.945 1.00 96.94 94 LEU A C 1
ATOM 691 O O . LEU A 1 94 ? 8.529 2.830 22.713 1.00 96.94 94 LEU A O 1
ATOM 695 N N . LEU A 1 95 ? 8.060 4.464 21.225 1.00 96.19 95 LEU A N 1
ATOM 696 C CA . LEU A 1 95 ? 9.360 5.123 21.228 1.00 96.19 95 LEU A CA 1
ATOM 697 C C . LEU A 1 95 ? 9.295 6.483 21.942 1.00 96.19 95 LEU A C 1
ATOM 699 O O . LEU A 1 95 ? 8.214 7.058 22.078 1.00 96.19 95 LEU A O 1
ATOM 703 N N . PRO A 1 96 ? 10.438 7.018 22.411 1.00 97.06 96 PRO A N 1
ATOM 704 C CA . PRO A 1 96 ? 10.473 8.335 23.035 1.00 97.06 96 PRO A CA 1
ATOM 705 C C . PRO A 1 96 ? 10.050 9.451 22.075 1.00 97.06 96 PRO A C 1
ATOM 707 O O . PRO A 1 96 ? 10.430 9.460 20.903 1.00 97.06 96 PRO A O 1
ATOM 710 N N . TYR A 1 97 ? 9.324 10.427 22.610 1.00 97.19 97 TYR A N 1
ATOM 711 C CA . TYR A 1 97 ? 8.923 11.629 21.889 1.00 97.19 97 TYR A CA 1
ATOM 712 C C . TYR A 1 97 ? 10.092 12.632 21.735 1.00 97.19 97 TYR A C 1
ATOM 714 O O . TYR A 1 97 ? 10.841 12.832 22.699 1.00 97.19 97 TYR A O 1
ATOM 722 N N . PRO A 1 98 ? 10.223 13.339 20.593 1.00 95.69 98 PRO A N 1
ATOM 723 C CA . PRO A 1 98 ? 9.446 13.170 19.364 1.00 95.69 98 PRO A CA 1
ATOM 724 C C . PRO A 1 98 ? 10.059 12.095 18.458 1.00 95.69 98 PRO A C 1
ATOM 726 O O . PRO A 1 98 ? 11.232 12.177 18.071 1.00 95.69 98 PRO A O 1
ATOM 729 N N . HIS A 1 99 ? 9.256 11.111 18.064 1.00 96.50 99 HIS A N 1
ATOM 730 C CA . HIS A 1 99 ? 9.700 10.061 17.159 1.00 96.50 99 HIS A CA 1
ATOM 731 C C . HIS A 1 99 ? 9.796 10.584 15.722 1.00 96.50 99 HIS A C 1
ATOM 733 O O . HIS A 1 99 ? 8.848 11.140 15.174 1.00 96.50 99 HIS A O 1
ATOM 739 N N . ASN A 1 100 ? 10.974 10.418 15.113 1.00 93.00 100 ASN A N 1
ATOM 740 C CA . ASN A 1 100 ? 11.299 11.005 13.821 1.00 93.00 100 ASN A CA 1
ATOM 741 C C . ASN A 1 100 ? 12.105 10.061 12.915 1.00 93.00 100 ASN A C 1
ATOM 743 O O . ASN A 1 100 ? 12.942 9.301 13.409 1.00 93.00 100 ASN A O 1
ATOM 747 N N . PRO A 1 101 ? 11.962 10.190 11.581 1.00 94.44 101 PRO A N 1
ATOM 748 C CA . PRO A 1 101 ? 10.943 10.998 10.898 1.00 94.44 101 PRO A CA 1
ATOM 749 C C . PRO A 1 101 ? 9.508 10.480 11.134 1.00 94.44 101 PRO A C 1
ATOM 751 O O . PRO A 1 101 ? 9.329 9.324 11.526 1.00 94.44 101 PRO A O 1
ATOM 754 N N . ALA A 1 102 ? 8.509 11.331 10.910 1.00 96.31 102 ALA A N 1
ATOM 755 C CA . ALA A 1 102 ? 7.092 10.996 11.019 1.00 96.31 102 ALA A CA 1
ATOM 756 C C . ALA A 1 102 ? 6.470 10.962 9.614 1.00 96.31 102 ALA A C 1
ATOM 758 O O . ALA A 1 102 ? 6.585 11.914 8.851 1.00 96.31 102 ALA A O 1
ATOM 759 N N . SER A 1 103 ? 5.895 9.821 9.233 1.00 97.12 103 SER A N 1
ATOM 760 C CA . SER A 1 103 ? 5.074 9.684 8.017 1.00 97.12 103 SER A CA 1
ATOM 761 C C . SER A 1 103 ? 3.594 9.912 8.308 1.00 97.12 103 SER A C 1
ATOM 763 O O . SER A 1 103 ? 2.869 10.345 7.424 1.00 97.12 103 SER A O 1
ATOM 765 N N . ILE A 1 104 ? 3.165 9.569 9.524 1.00 98.00 104 ILE A N 1
ATOM 766 C CA . ILE A 1 104 ? 1.880 9.950 10.106 1.00 98.00 104 ILE A CA 1
ATOM 767 C C . ILE A 1 104 ? 2.230 10.797 11.325 1.00 98.00 104 ILE A C 1
ATOM 769 O O . ILE A 1 104 ? 3.068 10.380 12.134 1.00 98.00 104 ILE A O 1
ATOM 773 N N . GLU A 1 105 ? 1.657 11.990 11.395 1.00 98.00 105 GLU A N 1
ATOM 774 C CA . GLU A 1 105 ? 1.980 13.005 12.398 1.00 98.00 105 GLU A CA 1
ATOM 775 C C . GLU A 1 105 ? 0.963 12.991 13.547 1.00 98.00 105 GLU A C 1
ATOM 777 O O . GLU A 1 105 ? -0.162 12.510 13.413 1.00 98.00 105 GLU A O 1
ATOM 782 N N . GLN A 1 106 ? 1.376 13.497 14.708 1.00 97.88 106 GLN A N 1
ATOM 783 C CA . GLN A 1 106 ? 0.580 13.492 15.940 1.00 97.88 106 GLN A CA 1
ATOM 784 C C . GLN A 1 106 ? -0.786 14.191 15.854 1.00 97.88 106 GLN A C 1
ATOM 786 O O . GLN A 1 106 ? -1.681 13.890 16.635 1.00 97.88 106 GLN A O 1
ATOM 791 N N . ASP A 1 107 ? -0.956 15.149 14.946 1.00 97.62 107 ASP A N 1
ATOM 792 C CA . ASP A 1 107 ? -2.218 15.866 14.735 1.00 97.62 107 ASP A CA 1
ATOM 793 C C . ASP A 1 107 ? -3.224 15.063 13.897 1.00 97.62 107 ASP A C 1
ATOM 795 O O . ASP A 1 107 ? -4.378 15.467 13.766 1.00 97.62 107 ASP A O 1
ATOM 799 N N . GLN A 1 108 ? -2.802 13.909 13.376 1.00 98.12 108 GLN A N 1
ATOM 800 C CA . GLN A 1 108 ? -3.614 12.991 12.579 1.00 98.12 108 GLN A CA 1
ATOM 801 C C . GLN A 1 108 ? -4.098 11.775 13.378 1.00 98.12 108 GLN A C 1
ATOM 803 O O . GLN A 1 108 ? -4.742 10.897 12.811 1.00 98.12 108 GLN A O 1
ATOM 808 N N . VAL A 1 109 ? -3.736 11.650 14.660 1.00 98.31 109 VAL A N 1
ATOM 809 C CA . VAL A 1 109 ? -3.947 10.427 15.451 1.00 98.31 109 VAL A CA 1
ATOM 810 C C . VAL A 1 109 ? -4.743 10.728 16.713 1.00 98.31 109 VAL A C 1
ATOM 812 O O . VAL A 1 109 ? -4.332 11.541 17.533 1.00 98.31 109 VAL A O 1
ATOM 815 N N . ASP A 1 110 ? -5.849 10.009 16.915 1.00 98.56 110 ASP A N 1
ATOM 816 C CA . ASP A 1 110 ? -6.700 10.185 18.099 1.00 98.56 110 ASP A CA 1
ATOM 817 C C . ASP A 1 110 ? -6.385 9.180 19.207 1.00 98.56 110 ASP A C 1
ATOM 819 O O . ASP A 1 110 ? -6.440 9.505 20.393 1.00 98.56 110 ASP A O 1
ATOM 823 N N . LEU A 1 111 ? -6.108 7.926 18.833 1.00 98.56 111 LEU A N 1
ATOM 824 C CA . LEU A 1 111 ? -5.907 6.825 19.773 1.00 98.56 111 LEU A CA 1
ATOM 825 C C . LEU A 1 111 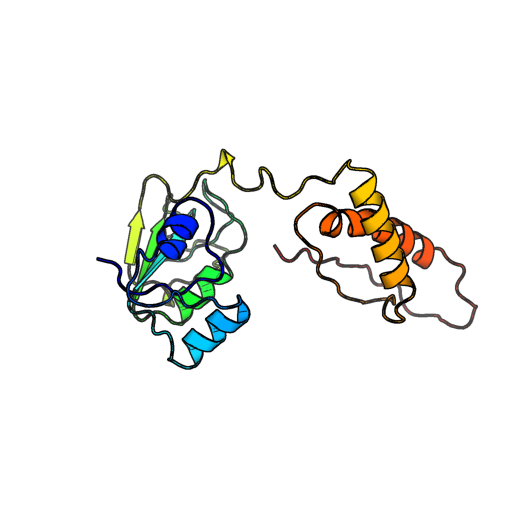? -4.701 5.982 19.382 1.00 98.56 111 LEU A C 1
ATOM 827 O O . LEU A 1 111 ? -4.503 5.666 18.211 1.00 98.56 111 LEU A O 1
ATOM 831 N N . ILE A 1 112 ? -3.953 5.533 20.387 1.00 98.56 112 ILE A N 1
ATOM 832 C CA . ILE A 1 112 ? -2.790 4.664 20.212 1.00 98.56 112 ILE A CA 1
ATOM 833 C C . ILE A 1 112 ? -2.972 3.424 21.075 1.00 98.56 112 ILE A C 1
ATOM 835 O O . ILE A 1 112 ? -3.240 3.509 22.274 1.00 98.56 112 ILE A O 1
ATOM 839 N N . VAL A 1 113 ? -2.809 2.256 20.463 1.00 98.31 113 VAL A N 1
ATOM 840 C CA . VAL A 1 113 ? -2.890 0.965 21.138 1.00 98.31 113 VAL A CA 1
ATOM 841 C C . VAL A 1 113 ? -1.639 0.167 20.822 1.00 98.31 113 VAL A C 1
ATOM 843 O O . VAL A 1 113 ? -1.348 -0.149 19.667 1.00 98.31 113 VAL A O 1
ATOM 846 N N . LYS A 1 114 ? -0.909 -0.203 21.873 1.00 97.75 114 LYS A N 1
ATOM 847 C CA . LYS A 1 114 ? 0.202 -1.137 21.749 1.00 97.75 114 LYS A CA 1
ATOM 848 C C . LYS A 1 114 ? -0.333 -2.561 21.593 1.00 97.75 114 LYS A C 1
ATOM 850 O O . LYS A 1 114 ? -1.139 -3.013 22.403 1.00 97.75 114 LYS A O 1
ATOM 855 N N . VAL A 1 115 ? 0.142 -3.267 20.576 1.00 97.50 115 VAL A N 1
ATOM 856 C CA . VAL A 1 115 ? -0.183 -4.666 20.277 1.00 97.50 115 VAL A CA 1
ATOM 857 C C . VAL A 1 115 ? 1.095 -5.491 20.178 1.00 97.50 115 VAL A C 1
ATOM 859 O O . VAL A 1 115 ? 2.178 -4.955 19.970 1.00 97.50 115 VAL A O 1
ATOM 862 N N . ASP A 1 116 ? 0.987 -6.812 20.295 1.00 95.56 116 ASP A N 1
ATOM 863 C CA . ASP A 1 116 ? 2.171 -7.677 20.218 1.00 95.56 116 ASP A CA 1
ATOM 864 C C . ASP A 1 116 ? 2.787 -7.705 18.816 1.00 95.56 116 ASP A C 1
ATOM 866 O O . ASP A 1 116 ? 4.006 -7.830 18.666 1.00 95.56 116 ASP A O 1
ATOM 870 N N . ARG A 1 117 ? 1.933 -7.645 17.784 1.00 94.69 117 ARG A N 1
ATOM 871 C CA . ARG A 1 117 ? 2.346 -7.759 16.386 1.00 94.69 117 ARG A CA 1
ATOM 872 C C . ARG A 1 117 ? 1.321 -7.160 15.420 1.00 94.69 117 ARG A C 1
ATOM 874 O O . ARG A 1 117 ? 0.157 -7.553 15.446 1.00 94.69 117 ARG A O 1
ATOM 881 N N . VAL A 1 118 ? 1.774 -6.306 14.506 1.00 95.12 118 VAL A N 1
ATOM 882 C CA . VAL A 1 118 ? 1.008 -5.778 13.362 1.00 95.12 118 VAL A CA 1
ATOM 883 C C . VAL A 1 118 ? 1.328 -6.521 12.063 1.00 95.12 118 VAL A C 1
ATOM 885 O O . VAL A 1 118 ? 0.500 -6.557 11.156 1.00 95.12 118 VAL A O 1
ATOM 888 N N . GLY A 1 119 ? 2.504 -7.156 11.962 1.00 92.00 119 GLY A N 1
ATOM 889 C CA . GLY A 1 119 ? 2.928 -7.853 10.745 1.00 92.00 119 GLY A CA 1
ATOM 890 C C . GLY A 1 119 ? 3.958 -8.964 10.957 1.00 92.00 119 GLY A C 1
ATOM 891 O O . GLY A 1 119 ? 4.523 -9.141 12.029 1.00 92.00 119 GLY A O 1
ATOM 892 N N . ASP A 1 120 ? 4.207 -9.754 9.912 1.00 92.00 120 ASP A N 1
ATOM 893 C CA . ASP A 1 120 ? 5.225 -10.814 9.925 1.00 92.00 120 ASP A CA 1
ATOM 894 C C . ASP A 1 120 ? 6.541 -10.287 9.335 1.00 92.00 120 ASP A C 1
ATOM 896 O O . ASP A 1 120 ? 6.743 -10.327 8.119 1.00 92.00 120 ASP A O 1
ATOM 900 N N . ALA A 1 121 ? 7.432 -9.787 10.199 1.00 87.81 121 ALA A N 1
ATOM 901 C CA . ALA A 1 121 ? 8.710 -9.186 9.806 1.00 87.81 121 ALA A CA 1
ATOM 902 C C . ALA A 1 121 ? 9.567 -10.104 8.915 1.00 87.81 121 ALA A C 1
ATOM 904 O O . ALA A 1 121 ? 10.233 -9.623 8.002 1.00 87.81 121 ALA A O 1
ATOM 905 N N . ALA A 1 122 ? 9.498 -11.428 9.107 1.00 87.25 122 ALA A N 1
ATOM 906 C CA . ALA A 1 122 ? 10.263 -12.389 8.311 1.00 87.25 122 ALA A CA 1
ATOM 907 C C . ALA A 1 122 ? 9.794 -12.475 6.846 1.00 87.25 122 ALA A C 1
ATOM 909 O O . ALA A 1 122 ? 10.536 -12.950 5.985 1.00 87.25 122 ALA A O 1
ATOM 910 N N . LYS A 1 123 ? 8.568 -12.027 6.545 1.00 85.94 123 LYS A N 1
ATOM 911 C CA . LYS A 1 123 ? 7.997 -12.027 5.188 1.00 85.94 123 LYS A CA 1
ATOM 912 C C . LYS A 1 123 ? 8.065 -10.671 4.502 1.00 85.94 123 LYS A C 1
ATOM 914 O O . LYS A 1 123 ? 7.868 -10.599 3.286 1.00 85.94 123 LYS A O 1
ATOM 919 N N . ILE A 1 124 ? 8.352 -9.604 5.239 1.00 81.50 124 ILE A N 1
ATOM 920 C CA . ILE A 1 124 ? 8.470 -8.268 4.664 1.00 81.50 124 ILE A CA 1
ATOM 921 C C . ILE A 1 124 ? 9.716 -8.224 3.770 1.00 81.50 124 ILE A C 1
ATOM 923 O O . ILE A 1 124 ? 10.826 -8.532 4.188 1.00 81.50 124 ILE A O 1
ATOM 927 N N . GLY A 1 125 ? 9.518 -7.905 2.488 1.00 68.62 125 GLY A N 1
ATOM 928 C CA . GLY A 1 125 ? 10.591 -7.849 1.487 1.00 68.62 125 GLY A CA 1
ATOM 929 C C . GLY A 1 125 ? 11.125 -9.205 0.996 1.00 68.62 125 GLY A C 1
ATOM 930 O O . GLY A 1 125 ? 11.911 -9.229 0.049 1.00 68.62 125 GLY A O 1
ATOM 931 N N . ALA A 1 126 ? 10.677 -10.333 1.558 1.00 61.09 126 ALA A N 1
ATOM 932 C CA . ALA A 1 126 ? 11.320 -11.640 1.381 1.00 61.09 126 ALA A CA 1
ATOM 933 C C . ALA A 1 126 ? 11.065 -12.349 0.029 1.00 61.09 126 ALA A C 1
ATOM 935 O O . ALA A 1 126 ? 11.669 -13.388 -0.229 1.00 61.09 126 ALA A O 1
ATOM 936 N N . GLY A 1 127 ? 10.199 -11.829 -0.853 1.00 57.78 127 GLY A N 1
ATOM 937 C CA . GLY A 1 127 ? 9.767 -12.584 -2.046 1.00 57.78 127 GLY A CA 1
ATOM 938 C C . GLY A 1 127 ? 9.652 -11.824 -3.367 1.00 57.78 127 GLY A C 1
ATOM 939 O O . GLY A 1 127 ? 9.941 -12.395 -4.415 1.00 57.78 127 GLY A O 1
ATOM 940 N N . ALA A 1 128 ? 9.244 -10.552 -3.357 1.00 56.94 128 ALA A N 1
ATOM 941 C CA . ALA A 1 128 ? 8.864 -9.871 -4.599 1.00 56.94 128 ALA A CA 1
ATOM 942 C C . ALA A 1 128 ? 10.069 -9.566 -5.510 1.00 56.94 128 ALA A C 1
ATOM 944 O O . ALA A 1 128 ? 9.982 -9.679 -6.725 1.00 56.94 128 ALA A O 1
ATOM 945 N N . THR A 1 129 ? 11.231 -9.253 -4.941 1.00 61.94 129 THR A N 1
ATOM 946 C CA . THR A 1 129 ? 12.303 -8.550 -5.663 1.00 61.94 129 THR A CA 1
ATOM 947 C C . THR A 1 129 ? 13.392 -9.457 -6.249 1.00 61.94 129 THR A C 1
ATOM 949 O O . THR A 1 129 ? 14.561 -9.069 -6.285 1.00 61.94 129 THR A O 1
ATOM 952 N N . ARG A 1 130 ? 13.069 -10.677 -6.700 1.00 70.88 130 ARG A N 1
ATOM 953 C CA . ARG A 1 130 ? 14.071 -11.546 -7.345 1.00 70.88 130 ARG A CA 1
ATOM 954 C C . ARG A 1 130 ? 14.024 -11.398 -8.863 1.00 70.88 130 ARG A C 1
ATOM 956 O O . ARG A 1 130 ? 12.979 -11.545 -9.489 1.00 70.88 130 ARG A O 1
ATOM 963 N N . MET A 1 131 ? 15.187 -11.148 -9.463 1.00 81.94 131 MET A N 1
ATOM 964 C CA . MET A 1 131 ? 15.335 -11.179 -10.918 1.00 81.94 131 MET A CA 1
ATOM 965 C C . MET A 1 131 ? 14.999 -12.574 -11.445 1.00 81.94 131 MET A C 1
ATOM 967 O O . MET A 1 131 ? 15.532 -13.574 -10.960 1.00 81.94 131 MET A O 1
ATOM 971 N N . THR A 1 132 ? 14.133 -12.625 -12.452 1.00 87.62 132 THR A N 1
ATOM 972 C CA . THR A 1 132 ? 13.765 -13.878 -13.109 1.00 87.62 132 THR A CA 1
ATOM 973 C C . THR A 1 132 ? 14.955 -14.517 -13.821 1.00 87.62 132 THR A C 1
ATOM 975 O O . THR A 1 132 ? 15.817 -13.834 -14.381 1.00 87.62 132 THR A O 1
ATOM 978 N N . THR A 1 133 ? 14.984 -15.846 -13.817 1.00 90.56 133 THR A N 1
ATOM 979 C CA . THR A 1 133 ? 15.906 -16.672 -14.608 1.00 90.56 133 THR A CA 1
ATOM 980 C C . THR A 1 133 ? 15.193 -17.366 -15.768 1.00 90.56 133 THR A C 1
ATOM 982 O O . THR A 1 133 ? 15.839 -18.053 -16.556 1.00 90.56 133 THR A O 1
ATOM 985 N N . ASN A 1 134 ? 13.873 -17.185 -15.902 1.00 94.06 134 ASN A N 1
ATOM 986 C CA . ASN A 1 134 ? 13.092 -17.799 -16.966 1.00 94.06 134 ASN A CA 1
ATOM 987 C C . ASN A 1 134 ? 13.494 -17.187 -18.324 1.00 94.06 134 ASN A C 1
ATOM 989 O O . ASN A 1 134 ? 13.303 -15.981 -18.524 1.00 94.06 134 ASN A O 1
ATOM 993 N N . PRO A 1 135 ? 14.007 -17.982 -19.283 1.00 95.00 135 PRO A N 1
ATOM 994 C CA . PRO A 1 135 ? 14.471 -17.459 -20.566 1.00 95.00 135 PRO A CA 1
ATOM 995 C C . PRO A 1 135 ? 13.364 -16.752 -21.359 1.00 95.00 135 PRO A C 1
ATOM 997 O O . PRO A 1 135 ? 13.642 -15.775 -22.053 1.00 95.00 135 PRO A O 1
ATOM 1000 N N . ARG A 1 136 ? 12.100 -17.173 -21.208 1.00 96.38 136 ARG A N 1
ATOM 1001 C CA . ARG A 1 136 ? 10.950 -16.522 -21.851 1.00 96.38 136 ARG A CA 1
ATOM 1002 C C . ARG A 1 136 ? 10.727 -15.111 -21.314 1.00 96.38 136 ARG A C 1
ATOM 1004 O O . ARG A 1 136 ? 10.544 -14.179 -22.090 1.00 96.38 136 ARG A O 1
ATOM 1011 N N . GLU A 1 137 ? 10.765 -14.938 -19.997 1.00 95.31 137 GLU A N 1
ATOM 1012 C CA . GLU A 1 137 ? 10.589 -13.622 -19.375 1.00 95.31 137 GLU A CA 1
ATOM 1013 C C . GLU A 1 137 ? 11.762 -12.690 -19.676 1.00 95.31 137 GLU A C 1
ATOM 1015 O O . GLU A 1 137 ? 11.561 -11.500 -19.903 1.00 95.31 137 GLU A O 1
ATOM 1020 N N . LEU A 1 138 ? 12.981 -13.232 -19.742 1.00 95.94 138 LEU A N 1
ATOM 1021 C CA . LEU A 1 138 ? 14.168 -12.475 -20.134 1.00 95.94 138 LEU A CA 1
ATOM 1022 C C . LEU A 1 138 ? 14.108 -12.010 -21.593 1.00 95.94 138 LEU A C 1
ATOM 1024 O O . LEU A 1 138 ? 14.554 -10.900 -21.887 1.00 95.94 138 LEU A O 1
ATOM 1028 N N . LEU A 1 139 ? 13.549 -12.820 -22.497 1.00 96.88 139 LEU A N 1
ATOM 1029 C CA . LEU A 1 139 ? 13.318 -12.416 -23.883 1.00 96.88 139 LEU A CA 1
ATOM 1030 C C . LEU A 1 139 ? 12.312 -11.259 -23.954 1.00 96.88 139 LEU A C 1
ATOM 1032 O O . LEU A 1 139 ? 12.615 -10.236 -24.562 1.00 96.88 139 LEU A O 1
ATOM 1036 N N . ILE A 1 140 ? 11.173 -11.378 -23.261 1.00 97.12 140 ILE A N 1
ATOM 1037 C CA . ILE A 1 140 ? 10.161 -10.310 -23.179 1.00 97.12 140 ILE A CA 1
ATOM 1038 C C . ILE A 1 140 ? 10.775 -9.026 -22.607 1.00 97.12 140 ILE A C 1
ATOM 1040 O O . ILE A 1 140 ? 10.590 -7.948 -23.164 1.00 97.12 140 ILE A O 1
ATOM 1044 N N . ALA A 1 141 ? 11.544 -9.133 -21.521 1.00 96.38 141 ALA A N 1
ATOM 1045 C CA . ALA A 1 141 ? 12.211 -8.000 -20.889 1.00 96.38 141 ALA A CA 1
ATOM 1046 C C . ALA A 1 141 ? 13.218 -7.309 -21.821 1.00 96.38 141 ALA A C 1
ATOM 1048 O O . ALA A 1 141 ? 13.300 -6.081 -21.836 1.00 96.38 141 ALA A O 1
ATOM 1049 N N . ARG A 1 142 ? 13.970 -8.078 -22.619 1.00 96.12 142 ARG A N 1
ATOM 1050 C CA . ARG A 1 142 ? 14.891 -7.528 -23.620 1.00 96.12 142 ARG A CA 1
ATOM 1051 C C . ARG A 1 142 ? 14.131 -6.757 -24.695 1.00 96.12 142 ARG A C 1
ATOM 1053 O O . ARG A 1 142 ? 14.450 -5.594 -24.925 1.00 96.12 142 ARG A O 1
ATOM 1060 N N . SER A 1 143 ? 13.097 -7.364 -25.276 1.00 97.25 143 SER A N 1
ATOM 1061 C CA . SER A 1 143 ? 12.264 -6.715 -26.292 1.00 97.25 143 SER A CA 1
ATOM 1062 C C . SER A 1 143 ? 11.583 -5.454 -25.753 1.00 97.25 143 SER A C 1
ATOM 1064 O O . SER A 1 143 ? 11.579 -4.426 -26.423 1.00 97.25 143 SER A O 1
ATOM 1066 N N . ALA A 1 144 ? 11.083 -5.473 -24.514 1.00 96.94 144 ALA A N 1
ATOM 1067 C CA . ALA A 1 144 ? 10.519 -4.286 -23.870 1.00 96.94 144 ALA A CA 1
ATOM 1068 C C . ALA A 1 144 ? 11.561 -3.164 -23.718 1.00 96.94 144 ALA A C 1
ATOM 1070 O O . ALA A 1 144 ? 11.273 -2.001 -23.994 1.00 96.94 144 ALA A O 1
ATOM 1071 N N . ALA A 1 145 ? 12.798 -3.503 -23.344 1.00 95.94 145 ALA A N 1
ATOM 1072 C CA . ALA A 1 145 ? 13.886 -2.533 -23.290 1.00 95.94 145 ALA A CA 1
ATOM 1073 C C . ALA A 1 145 ? 14.282 -2.009 -24.683 1.00 95.94 145 ALA A C 1
ATOM 1075 O O . ALA A 1 145 ? 14.771 -0.886 -24.789 1.00 95.94 145 ALA A O 1
ATOM 1076 N N . ASP A 1 146 ? 14.140 -2.796 -25.754 1.00 95.50 146 ASP A N 1
ATOM 1077 C CA . ASP A 1 146 ? 14.322 -2.328 -27.140 1.00 95.50 146 ASP A CA 1
ATOM 1078 C C . ASP A 1 146 ? 13.254 -1.307 -27.523 1.00 95.50 146 ASP A C 1
ATOM 1080 O O . ASP A 1 146 ? 13.596 -0.237 -28.024 1.00 95.50 146 ASP A O 1
ATOM 1084 N N . VAL A 1 147 ? 11.989 -1.576 -27.201 1.00 97.00 147 VAL A N 1
ATOM 1085 C CA . VAL A 1 147 ? 10.886 -0.636 -27.443 1.00 97.00 147 VAL A CA 1
ATOM 1086 C C . VAL A 1 147 ? 11.101 0.676 -26.690 1.00 97.00 147 VAL A C 1
ATOM 1088 O O . VAL A 1 147 ? 10.994 1.739 -27.291 1.00 97.00 147 VAL A O 1
ATOM 1091 N N . ILE A 1 148 ? 11.459 0.623 -25.403 1.00 94.81 148 ILE A N 1
ATOM 1092 C CA . ILE A 1 148 ? 11.683 1.831 -24.591 1.00 94.81 148 ILE A CA 1
ATOM 1093 C C . ILE A 1 148 ? 12.779 2.703 -25.207 1.00 94.81 148 ILE A C 1
ATOM 1095 O O . ILE A 1 148 ? 12.571 3.903 -25.374 1.00 94.81 148 ILE A O 1
ATOM 1099 N N . VAL A 1 149 ? 13.911 2.116 -25.604 1.00 93.88 149 VAL A N 1
ATOM 1100 C CA . VAL A 1 149 ? 15.021 2.879 -26.197 1.00 93.88 149 VAL A CA 1
ATOM 1101 C C . VAL A 1 149 ? 14.655 3.500 -27.543 1.00 93.88 149 VAL A C 1
ATOM 1103 O O . VAL A 1 149 ? 15.062 4.622 -27.822 1.00 93.88 149 VAL A O 1
ATOM 1106 N N . ASN A 1 150 ? 13.834 2.822 -28.342 1.00 95.12 150 ASN A N 1
ATOM 1107 C CA . ASN A 1 150 ? 13.405 3.316 -29.651 1.00 95.12 150 ASN A CA 1
ATOM 1108 C C . ASN A 1 150 ? 12.085 4.109 -29.608 1.00 95.12 150 ASN A C 1
ATOM 1110 O O . ASN A 1 150 ? 11.552 4.470 -30.651 1.00 95.12 150 ASN A O 1
ATOM 1114 N N . SER A 1 151 ? 11.550 4.400 -28.419 1.00 94.94 151 SER A N 1
ATOM 1115 C CA . SER A 1 151 ? 10.252 5.073 -28.257 1.00 94.94 151 SER A CA 1
ATOM 1116 C C . SER A 1 151 ? 10.273 6.577 -28.550 1.00 94.94 151 SER A C 1
ATOM 1118 O O . SER A 1 151 ? 9.220 7.202 -28.600 1.00 94.94 151 SER A O 1
ATOM 1120 N N . GLY A 1 152 ? 11.459 7.185 -28.660 1.00 91.94 152 GLY A N 1
ATOM 1121 C CA . GLY A 1 152 ? 11.625 8.644 -28.691 1.00 91.94 152 GLY A CA 1
ATOM 1122 C C . GLY A 1 152 ? 11.580 9.321 -27.310 1.00 91.94 152 GLY A C 1
ATOM 1123 O O . GLY A 1 152 ? 11.917 10.499 -27.197 1.00 91.94 152 GLY A O 1
ATOM 1124 N N . TYR A 1 153 ? 11.235 8.588 -26.242 1.00 92.50 153 TYR A N 1
ATOM 1125 C CA . TYR A 1 153 ? 11.247 9.087 -24.858 1.00 92.50 153 TYR A CA 1
ATOM 1126 C C . TYR A 1 153 ? 12.518 8.730 -24.081 1.00 92.50 153 TYR A C 1
ATOM 1128 O O . TYR A 1 153 ? 12.720 9.233 -22.976 1.00 92.50 153 TYR A O 1
ATOM 1136 N N . PHE A 1 154 ? 13.386 7.887 -24.642 1.00 92.69 154 PHE A N 1
ATOM 1137 C CA . PHE A 1 154 ? 14.659 7.520 -24.029 1.00 92.69 154 PHE A CA 1
ATOM 1138 C C . PHE A 1 154 ? 15.698 8.628 -24.230 1.00 92.69 154 PHE A C 1
ATOM 1140 O O . PHE A 1 154 ? 16.495 8.613 -25.166 1.00 92.69 154 PHE A O 1
ATOM 1147 N N . LYS A 1 155 ? 15.638 9.623 -23.349 1.00 88.62 155 LYS A N 1
ATOM 1148 C CA . LYS A 1 155 ? 16.495 10.812 -23.332 1.00 88.62 155 LYS A CA 1
ATOM 1149 C C . LYS A 1 155 ? 16.919 11.132 -21.905 1.00 88.62 155 LYS A C 1
ATOM 1151 O O . LYS A 1 155 ? 16.295 10.658 -20.958 1.00 88.62 155 LYS A O 1
ATOM 1156 N N . GLU A 1 156 ? 17.960 11.943 -21.752 1.00 88.19 156 GLU A N 1
ATOM 1157 C CA . GLU A 1 156 ? 18.428 12.373 -20.432 1.00 88.19 156 GLU A CA 1
ATOM 1158 C C . GLU A 1 156 ? 17.274 12.968 -19.606 1.00 88.19 156 GLU A C 1
ATOM 1160 O O . GLU A 1 156 ? 16.468 13.750 -20.118 1.00 88.19 156 GLU A O 1
ATOM 1165 N N . GLY A 1 157 ? 17.169 12.553 -18.341 1.00 88.25 157 GLY A N 1
ATOM 1166 C CA . GLY A 1 157 ? 16.089 12.970 -17.442 1.00 88.25 157 GLY A CA 1
ATOM 1167 C C . GLY A 1 157 ? 14.731 12.276 -17.633 1.00 88.25 157 GLY A C 1
ATOM 1168 O O . GLY A 1 157 ? 13.749 12.725 -17.043 1.00 88.25 157 GLY A O 1
ATOM 1169 N N . PHE A 1 158 ? 14.625 11.203 -18.428 1.00 93.06 158 PHE A N 1
ATOM 1170 C CA . PHE A 1 158 ? 13.379 10.426 -18.495 1.00 93.06 158 PHE A CA 1
ATOM 1171 C C . PHE A 1 158 ? 13.036 9.756 -17.151 1.00 93.06 158 PHE A C 1
ATOM 1173 O O . PHE A 1 158 ? 13.917 9.396 -16.369 1.00 93.06 158 PHE A O 1
ATOM 1180 N N . SER A 1 159 ? 11.743 9.545 -16.899 1.00 92.69 159 SER A N 1
ATOM 1181 C CA . SER A 1 159 ? 11.241 8.811 -15.737 1.00 92.69 159 SER A CA 1
ATOM 1182 C C . SER A 1 159 ? 10.538 7.527 -16.172 1.00 92.69 159 SER A C 1
ATOM 1184 O O . SER A 1 159 ? 10.003 7.425 -17.277 1.00 92.69 159 SER A O 1
ATOM 1186 N N . MET A 1 160 ? 10.557 6.513 -15.308 1.00 92.88 160 MET A N 1
ATOM 1187 C CA . MET A 1 160 ? 9.881 5.244 -15.564 1.00 92.88 160 MET A CA 1
ATOM 1188 C C . MET A 1 160 ? 9.484 4.553 -14.261 1.00 92.88 160 MET A C 1
ATOM 1190 O O . MET A 1 160 ? 10.181 4.659 -13.253 1.00 92.88 160 MET A O 1
ATOM 1194 N N . GLN A 1 161 ? 8.397 3.787 -14.310 1.00 93.25 161 GLN A N 1
ATOM 1195 C CA . GLN A 1 161 ? 8.002 2.854 -13.259 1.00 93.25 161 GLN A CA 1
ATOM 1196 C C . GLN A 1 161 ? 8.071 1.434 -13.818 1.00 93.25 161 GLN A C 1
ATOM 1198 O O . GLN A 1 161 ? 7.612 1.168 -14.927 1.00 93.25 161 GLN A O 1
ATOM 1203 N N . THR A 1 162 ? 8.661 0.521 -13.051 1.00 93.06 162 THR A N 1
ATOM 1204 C CA . THR A 1 162 ? 8.734 -0.902 -13.404 1.00 93.06 162 THR A CA 1
ATOM 1205 C C . THR A 1 162 ? 7.884 -1.727 -12.461 1.00 93.06 162 THR A C 1
ATOM 1207 O O . THR A 1 162 ? 7.495 -1.259 -11.390 1.00 93.06 162 THR A O 1
ATOM 1210 N N . GLY A 1 163 ? 7.542 -2.940 -12.886 1.00 89.25 163 GLY A N 1
ATOM 1211 C CA . GLY A 1 163 ? 6.799 -3.853 -12.032 1.00 89.25 163 GLY A CA 1
ATOM 1212 C C . GLY A 1 163 ? 7.701 -4.508 -10.992 1.00 89.25 163 GLY A C 1
ATOM 1213 O O . GLY A 1 163 ? 8.929 -4.456 -11.059 1.00 89.25 163 GLY A O 1
ATOM 1214 N N . THR A 1 164 ? 7.072 -5.153 -10.020 1.00 86.31 164 THR A N 1
ATOM 1215 C CA . THR A 1 164 ? 7.758 -5.738 -8.868 1.00 86.31 164 THR A CA 1
ATOM 1216 C C . THR A 1 164 ? 8.306 -7.139 -9.126 1.00 86.31 164 THR A C 1
ATOM 1218 O O . THR A 1 164 ? 8.990 -7.650 -8.254 1.00 86.31 164 THR A O 1
ATOM 1221 N N . GLY A 1 165 ? 8.078 -7.753 -10.299 1.00 88.88 165 GLY A N 1
ATOM 1222 C CA . GLY A 1 165 ? 8.565 -9.104 -10.605 1.00 88.88 165 GLY A CA 1
ATOM 1223 C C . GLY A 1 165 ? 8.566 -9.492 -12.091 1.00 88.88 165 GLY A C 1
ATOM 1224 O O . GLY A 1 165 ? 8.100 -8.753 -12.967 1.00 88.88 165 GLY A O 1
ATOM 1225 N N . GLY A 1 166 ? 9.120 -10.673 -12.380 1.00 90.31 166 GLY A N 1
ATOM 1226 C CA . GLY A 1 166 ? 9.161 -11.275 -13.717 1.00 90.31 166 GLY A CA 1
ATOM 1227 C C . GLY A 1 166 ? 9.834 -10.397 -14.779 1.00 90.31 166 GLY A C 1
ATOM 1228 O O . GLY A 1 166 ? 10.798 -9.677 -14.500 1.00 90.31 166 GLY A O 1
ATOM 1229 N N . ALA A 1 167 ? 9.299 -10.417 -16.003 1.00 93.44 167 ALA A N 1
ATOM 1230 C CA . ALA A 1 167 ? 9.810 -9.614 -17.119 1.00 93.44 167 ALA A CA 1
ATOM 1231 C C . ALA A 1 167 ? 9.780 -8.099 -16.829 1.00 93.44 167 ALA A C 1
ATOM 1233 O O . ALA A 1 167 ? 10.698 -7.371 -17.211 1.00 93.44 167 ALA A O 1
ATOM 1234 N N . SER A 1 168 ? 8.751 -7.632 -16.110 1.00 92.12 168 SER A N 1
ATOM 1235 C CA . SER A 1 168 ? 8.553 -6.211 -15.800 1.00 92.12 168 SER A CA 1
ATOM 1236 C C . SER A 1 168 ? 9.601 -5.641 -14.841 1.00 92.12 168 SER A C 1
ATOM 1238 O O . SER A 1 168 ? 9.927 -4.465 -14.953 1.00 92.12 168 SER A O 1
ATOM 1240 N N . LEU A 1 169 ? 10.174 -6.469 -13.959 1.00 93.12 169 LEU A N 1
ATOM 1241 C CA . LEU A 1 169 ? 11.337 -6.110 -13.143 1.00 93.12 169 LEU A CA 1
ATOM 1242 C C . LEU A 1 169 ? 12.640 -6.295 -13.936 1.00 93.12 169 LEU A C 1
ATOM 12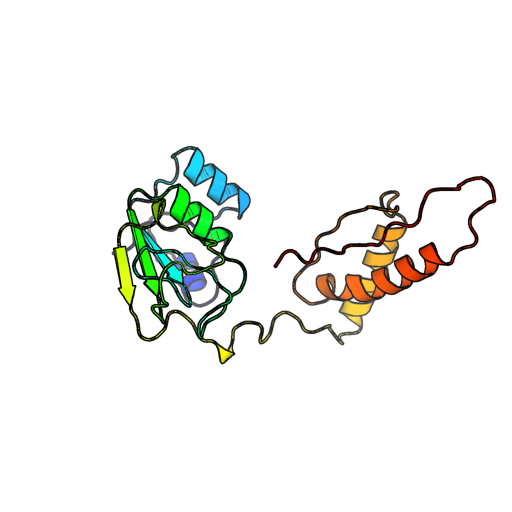44 O O . LEU A 1 169 ? 13.533 -5.447 -13.894 1.00 93.12 169 LEU A O 1
ATOM 1248 N N . ALA A 1 170 ? 12.742 -7.388 -14.700 1.00 93.12 170 ALA A N 1
ATOM 1249 C CA . ALA A 1 170 ? 13.947 -7.747 -15.448 1.00 93.12 170 ALA A CA 1
ATOM 1250 C C . ALA A 1 170 ? 14.314 -6.750 -16.558 1.00 93.12 170 ALA A C 1
ATOM 1252 O O . ALA A 1 170 ? 15.489 -6.643 -16.913 1.00 93.12 170 ALA A O 1
ATOM 1253 N N . VAL A 1 171 ? 13.349 -5.978 -17.072 1.00 94.62 171 VAL A N 1
ATOM 1254 C CA . VAL A 1 171 ? 13.591 -4.910 -18.060 1.00 94.62 171 VAL A CA 1
ATOM 1255 C C . VAL A 1 171 ? 14.658 -3.914 -17.584 1.00 94.62 171 VAL A C 1
ATOM 1257 O O . VAL A 1 171 ? 15.483 -3.464 -18.380 1.00 94.62 171 VAL A O 1
ATOM 1260 N N . THR A 1 172 ? 14.722 -3.640 -16.273 1.00 92.81 172 THR A N 1
ATOM 1261 C CA . THR A 1 172 ? 15.700 -2.716 -15.669 1.00 92.81 172 THR A CA 1
ATOM 1262 C C . THR A 1 172 ? 17.144 -3.148 -15.919 1.00 92.81 172 THR A C 1
ATOM 1264 O O . THR A 1 172 ? 18.014 -2.301 -16.123 1.00 92.81 172 THR A O 1
ATOM 1267 N N . ARG A 1 173 ? 17.409 -4.461 -15.977 1.00 91.19 173 ARG A N 1
ATOM 1268 C CA . ARG A 1 173 ? 18.741 -5.012 -16.257 1.00 91.19 173 ARG A CA 1
ATOM 1269 C C . ARG A 1 173 ? 19.212 -4.628 -17.655 1.00 91.19 173 ARG A C 1
ATOM 1271 O O . ARG A 1 173 ? 20.354 -4.209 -17.816 1.00 91.19 173 ARG A O 1
ATOM 1278 N N . PHE A 1 174 ? 18.339 -4.764 -18.649 1.00 92.50 174 PHE A N 1
ATOM 1279 C CA . PHE A 1 174 ? 18.662 -4.449 -20.039 1.00 92.50 174 PHE A CA 1
ATOM 1280 C C . PHE A 1 174 ? 18.726 -2.939 -20.274 1.00 92.50 174 PHE A C 1
ATOM 1282 O O . PHE A 1 174 ? 19.622 -2.468 -20.972 1.00 92.50 174 PHE A O 1
ATOM 1289 N N . LEU A 1 175 ? 17.833 -2.173 -19.643 1.00 91.50 175 LEU A N 1
ATOM 1290 C CA . LEU A 1 175 ? 17.865 -0.713 -19.706 1.00 91.50 175 LEU A CA 1
ATOM 1291 C C . LEU A 1 175 ? 19.137 -0.143 -19.086 1.00 91.50 175 LEU A C 1
ATOM 1293 O O . LEU A 1 175 ? 19.756 0.715 -19.703 1.00 91.50 175 LEU A O 1
ATOM 1297 N N . LYS A 1 176 ? 19.596 -0.665 -17.940 1.00 89.81 176 LYS A N 1
ATOM 1298 C CA . LYS A 1 176 ? 20.856 -0.233 -17.315 1.00 89.81 176 LYS A CA 1
ATOM 1299 C C . LYS A 1 176 ? 22.028 -0.312 -18.294 1.00 89.81 176 LYS A C 1
ATOM 1301 O O . LYS A 1 176 ? 22.776 0.652 -18.424 1.00 89.81 176 LYS A O 1
ATOM 1306 N N . THR A 1 177 ? 22.177 -1.435 -19.000 1.00 85.38 177 THR A N 1
ATOM 1307 C CA . THR A 1 177 ? 23.245 -1.611 -19.996 1.00 85.38 177 THR A CA 1
ATOM 1308 C C . THR A 1 177 ? 23.156 -0.573 -21.115 1.00 85.38 177 THR A C 1
ATOM 1310 O O . THR A 1 177 ? 24.179 -0.024 -21.518 1.00 85.38 177 THR A O 1
ATOM 1313 N N . LYS A 1 178 ? 21.945 -0.257 -21.585 1.00 85.69 178 LYS A N 1
ATOM 1314 C CA . LYS A 1 178 ? 21.735 0.724 -22.658 1.00 85.69 178 LYS A CA 1
ATOM 1315 C C . LYS A 1 178 ? 21.922 2.168 -22.208 1.00 85.69 178 LYS A C 1
ATOM 1317 O O . LYS A 1 178 ? 22.512 2.939 -22.954 1.00 85.69 178 LYS A O 1
ATOM 1322 N N . CYS A 1 179 ? 21.494 2.524 -20.996 1.00 84.44 179 CYS A N 1
ATOM 1323 C CA . CYS A 1 179 ? 21.769 3.839 -20.414 1.00 84.44 179 CYS A CA 1
ATOM 1324 C C . CYS A 1 179 ? 23.278 4.076 -20.314 1.00 84.44 179 CYS A C 1
ATOM 1326 O O . CYS A 1 179 ? 23.766 5.115 -20.740 1.00 84.44 179 CYS A O 1
ATOM 1328 N N . VAL A 1 180 ? 24.030 3.090 -19.814 1.00 80.06 180 VAL A N 1
ATOM 1329 C CA . VAL A 1 180 ? 25.495 3.179 -19.731 1.00 80.06 180 VAL A CA 1
ATOM 1330 C C . VAL A 1 180 ? 26.110 3.342 -21.123 1.00 80.06 180 VAL A C 1
ATOM 1332 O O . VAL A 1 180 ? 26.932 4.229 -21.317 1.00 80.06 180 VAL A O 1
ATOM 1335 N N . ALA A 1 181 ? 25.683 2.552 -22.110 1.00 75.69 181 ALA A N 1
ATOM 1336 C CA . ALA A 1 181 ? 26.175 2.687 -23.481 1.00 75.69 181 ALA A CA 1
ATOM 1337 C C . ALA A 1 181 ? 25.870 4.068 -24.093 1.00 75.69 181 ALA A C 1
ATOM 1339 O O . ALA A 1 181 ? 26.728 4.633 -24.763 1.00 75.69 181 ALA A O 1
ATOM 1340 N N . ALA A 1 182 ? 24.689 4.635 -23.825 1.00 73.25 182 ALA A N 1
ATOM 1341 C CA . ALA A 1 182 ? 24.308 5.967 -24.293 1.00 73.25 182 ALA A CA 1
ATOM 1342 C C . ALA A 1 182 ? 25.150 7.088 -23.654 1.00 73.25 182 ALA A C 1
ATOM 1344 O O . ALA A 1 182 ? 25.465 8.062 -24.328 1.00 73.25 182 ALA A O 1
ATOM 1345 N N . ILE A 1 183 ? 25.571 6.929 -22.393 1.00 63.44 183 ILE A N 1
ATOM 1346 C CA . ILE A 1 183 ? 26.459 7.880 -21.697 1.00 63.44 183 ILE A CA 1
ATOM 1347 C C . ILE A 1 183 ? 27.865 7.908 -22.319 1.00 63.44 183 ILE A C 1
ATOM 1349 O O . ILE A 1 183 ? 28.506 8.957 -22.349 1.00 63.44 183 ILE A O 1
ATOM 1353 N N . PHE A 1 184 ? 28.355 6.764 -22.803 1.00 56.25 184 PHE A N 1
ATOM 1354 C CA . PHE A 1 184 ? 29.696 6.631 -23.385 1.00 56.25 184 PHE A CA 1
ATOM 1355 C C . PHE A 1 184 ? 29.723 6.711 -24.918 1.00 56.25 184 PHE A C 1
ATOM 1357 O O . PHE A 1 184 ? 30.794 6.589 -25.514 1.00 56.25 184 PHE A O 1
ATOM 1364 N N . ALA A 1 185 ? 28.577 6.923 -25.568 1.00 57.97 185 ALA A N 1
ATOM 1365 C CA . ALA A 1 185 ? 28.540 7.183 -26.999 1.00 57.97 185 ALA A CA 1
ATOM 1366 C C . ALA A 1 185 ? 29.241 8.526 -27.291 1.00 57.97 185 ALA A C 1
ATOM 1368 O O . ALA A 1 185 ? 28.984 9.504 -26.586 1.00 57.97 185 ALA A O 1
ATOM 1369 N N . PRO A 1 186 ? 30.128 8.609 -28.302 1.00 43.16 186 PRO A N 1
ATOM 1370 C CA . PRO A 1 186 ? 30.779 9.863 -28.651 1.00 43.16 186 PRO A CA 1
ATOM 1371 C C . PRO A 1 186 ? 29.711 10.892 -29.031 1.00 43.16 186 PRO A C 1
ATOM 1373 O O . PRO A 1 186 ? 29.013 10.753 -30.036 1.00 43.16 186 PRO A O 1
ATOM 1376 N N . THR A 1 187 ? 29.559 11.923 -28.204 1.00 49.94 187 THR A N 1
ATOM 1377 C CA . THR A 1 187 ? 28.700 13.063 -28.512 1.00 49.94 187 THR A CA 1
ATOM 1378 C C . THR A 1 187 ? 29.278 13.789 -29.721 1.00 49.94 187 THR A C 1
ATOM 1380 O O . THR A 1 187 ? 30.449 14.172 -29.713 1.00 49.94 187 THR A O 1
ATOM 1383 N N . SER A 1 188 ? 28.451 14.005 -30.745 1.00 41.97 188 SER A N 1
ATOM 1384 C CA . SER A 1 188 ? 28.709 15.005 -31.788 1.00 41.97 188 SER A CA 1
ATOM 1385 C C . SER A 1 188 ? 29.180 16.325 -31.141 1.00 41.97 188 SER A C 1
ATOM 1387 O O . SER A 1 188 ? 28.625 16.702 -30.104 1.00 41.97 188 SER A O 1
ATOM 1389 N N . PRO A 1 189 ? 30.172 17.040 -31.711 1.00 37.78 189 PRO A N 1
ATOM 1390 C CA . PRO A 1 189 ? 30.844 18.185 -31.077 1.00 37.78 189 PRO A CA 1
ATOM 1391 C C . PRO A 1 189 ? 29.965 19.429 -30.811 1.00 37.78 189 PRO A C 1
ATOM 1393 O O . PRO A 1 189 ? 30.490 20.478 -30.453 1.00 37.78 189 PRO A O 1
ATOM 1396 N N . LEU A 1 190 ? 28.639 19.343 -30.949 1.00 36.06 190 LEU A N 1
ATOM 1397 C CA . LEU A 1 190 ? 27.704 20.466 -30.811 1.00 36.06 190 LEU A CA 1
ATOM 1398 C C . LEU A 1 190 ? 26.855 20.470 -29.526 1.00 36.06 190 LEU A C 1
ATOM 1400 O O . LEU A 1 190 ? 26.051 21.380 -29.352 1.00 36.06 190 LEU A O 1
ATOM 1404 N N . ALA A 1 191 ? 27.019 19.517 -28.604 1.00 39.59 191 ALA A N 1
ATOM 1405 C CA . ALA A 1 191 ? 26.218 19.469 -27.374 1.00 39.59 191 ALA A CA 1
ATOM 1406 C C . ALA A 1 191 ? 27.092 19.487 -26.110 1.00 39.59 191 ALA A C 1
ATOM 1408 O O . ALA A 1 191 ? 27.370 18.454 -25.505 1.00 39.59 191 ALA A O 1
ATOM 1409 N N . VAL A 1 192 ? 27.512 20.682 -25.690 1.00 39.84 192 VAL A N 1
ATOM 1410 C CA . VAL A 1 192 ? 28.052 20.911 -24.343 1.00 39.84 192 VAL A CA 1
ATOM 1411 C C . VAL A 1 192 ? 26.876 21.218 -23.416 1.00 39.84 192 VAL A C 1
ATOM 1413 O O . VAL A 1 192 ? 26.364 22.332 -23.417 1.00 39.84 192 VAL A O 1
ATOM 1416 N N . LEU A 1 193 ? 26.444 20.243 -22.615 1.00 39.59 193 LEU A N 1
ATOM 1417 C CA . LEU A 1 193 ? 25.559 20.468 -21.466 1.00 39.59 193 LEU A CA 1
ATOM 1418 C C . LEU A 1 193 ? 26.121 19.735 -20.234 1.00 39.59 193 LEU A C 1
ATOM 1420 O O . LEU A 1 193 ? 26.740 18.676 -20.372 1.00 39.59 193 LEU A O 1
ATOM 1424 N N . PRO A 1 194 ? 25.990 20.321 -19.030 1.00 37.56 194 PRO A N 1
ATOM 1425 C CA . PRO A 1 194 ? 26.769 19.931 -17.866 1.00 37.56 194 PRO A CA 1
ATOM 1426 C C . PRO A 1 194 ? 26.302 18.594 -17.283 1.00 37.56 194 PRO A C 1
ATOM 1428 O O . PRO A 1 194 ? 25.112 18.329 -17.128 1.00 37.56 194 PRO A O 1
ATOM 1431 N N . ARG A 1 195 ? 27.283 17.768 -16.908 1.00 42.38 195 ARG A N 1
ATOM 1432 C CA . ARG A 1 195 ? 27.106 16.465 -16.258 1.00 42.38 195 ARG A CA 1
ATOM 1433 C C . ARG A 1 195 ? 26.464 16.651 -14.877 1.00 42.38 195 ARG A C 1
ATOM 1435 O O . ARG A 1 195 ? 27.154 17.019 -13.928 1.00 42.38 195 ARG A O 1
ATOM 1442 N N . ARG A 1 196 ? 25.166 16.372 -14.739 1.00 33.91 196 ARG A N 1
ATOM 1443 C CA . ARG A 1 196 ? 24.513 16.169 -13.435 1.00 33.91 196 ARG A CA 1
ATOM 1444 C C . ARG A 1 196 ? 23.929 14.761 -13.381 1.00 33.91 196 ARG A C 1
ATOM 1446 O O . ARG A 1 196 ? 23.295 14.301 -14.317 1.00 33.91 196 ARG A O 1
ATOM 1453 N N . TRP A 1 197 ? 24.260 14.077 -12.297 1.00 37.59 197 TRP A N 1
ATOM 1454 C CA . TRP A 1 197 ? 24.103 12.645 -12.083 1.00 37.59 197 TRP A CA 1
ATOM 1455 C C . TRP A 1 197 ? 22.637 12.192 -12.028 1.00 37.59 197 TRP A C 1
ATOM 1457 O O . TRP A 1 197 ? 21.802 12.867 -11.430 1.00 37.59 197 TRP A O 1
ATOM 1467 N N . LEU A 1 198 ? 22.366 11.003 -12.585 1.00 36.97 198 LEU A N 1
ATOM 1468 C CA . LEU A 1 198 ? 21.115 10.256 -12.431 1.00 36.97 198 LEU A CA 1
ATOM 1469 C C . LEU A 1 198 ? 20.836 9.960 -10.946 1.00 36.97 198 LEU A C 1
ATOM 1471 O O . LEU A 1 198 ? 21.519 9.136 -10.335 1.00 36.97 198 LEU A O 1
ATOM 1475 N N . THR A 1 199 ? 19.766 10.523 -10.393 1.00 29.66 199 THR A N 1
ATOM 1476 C CA . THR A 1 199 ? 19.052 9.934 -9.255 1.00 29.66 199 THR A CA 1
ATOM 1477 C C . THR A 1 199 ? 17.893 9.099 -9.792 1.00 29.66 199 THR A C 1
ATOM 1479 O O . THR A 1 199 ? 16.810 9.595 -10.080 1.00 29.66 199 THR A O 1
ATOM 1482 N N . CYS A 1 200 ? 18.115 7.791 -9.934 1.00 27.77 200 CYS A N 1
ATOM 1483 C CA . CYS A 1 200 ? 17.025 6.831 -10.092 1.00 27.77 200 CYS A CA 1
ATOM 1484 C C . CYS A 1 200 ? 16.338 6.686 -8.727 1.00 27.77 200 CYS A C 1
ATOM 1486 O O . CYS A 1 200 ? 16.738 5.854 -7.911 1.00 27.77 200 CYS A O 1
ATOM 1488 N N . THR A 1 201 ? 15.344 7.525 -8.437 1.00 26.09 201 THR A N 1
ATOM 1489 C CA . THR A 1 201 ? 14.541 7.388 -7.221 1.00 26.09 201 THR A CA 1
ATOM 1490 C C . THR A 1 201 ? 13.675 6.138 -7.338 1.00 26.09 201 THR A C 1
ATOM 1492 O O . THR A 1 201 ? 12.728 6.049 -8.117 1.00 26.09 201 THR A O 1
ATOM 1495 N N . LYS A 1 202 ? 14.034 5.123 -6.552 1.00 24.94 202 LYS A N 1
ATOM 1496 C CA . LYS A 1 202 ? 13.168 3.987 -6.254 1.00 24.94 202 LYS A CA 1
ATOM 1497 C C . LYS A 1 202 ? 11.999 4.559 -5.445 1.00 24.94 202 LYS A C 1
ATOM 1499 O O . LYS A 1 202 ? 12.199 4.942 -4.297 1.00 24.94 202 LYS A O 1
ATOM 1504 N N . LYS A 1 203 ? 10.810 4.676 -6.040 1.00 24.00 203 LYS A N 1
ATOM 1505 C CA . LYS A 1 203 ? 9.585 4.840 -5.247 1.00 24.00 203 LYS A CA 1
ATOM 1506 C C . LYS A 1 203 ? 9.379 3.510 -4.518 1.00 24.00 203 LYS A C 1
ATOM 1508 O O . LYS A 1 203 ? 9.066 2.510 -5.165 1.00 24.00 203 LYS A O 1
ATOM 1513 N N . VAL A 1 204 ? 9.726 3.495 -3.232 1.00 32.16 204 VAL A N 1
ATOM 1514 C CA . VAL A 1 204 ? 9.339 2.451 -2.274 1.00 32.16 204 VAL A CA 1
ATOM 1515 C C . VAL A 1 204 ? 7.914 2.739 -1.829 1.00 32.16 204 VAL A C 1
ATOM 1517 O O . VAL A 1 204 ? 7.599 3.933 -1.613 1.00 32.16 204 VAL A O 1
#

Foldseek 3Di:
DDAEAEEQDDDDPVVVCVVVVVHPDRYHHDDLVRVLVCLVVVVDAAQEAEAEAAEAAPLGQGAQCDHQQRQHDPVSVLSCLVRYPAYEYEYQYHDDPPDPDGPRDSVSHDHYDHDNDPDDSCPRVPPQADADPPVVLLVLLLVVLVCVCVVVQPDPPGADDFDRDTSRNNVVVNNVVVVVVVVPPDDDPPDDDDDDDDDNDDPD

Secondary structure (DSSP, 8-state):
-----EES---HHHHHHHHTT--SSPPEE--HHHHHHHHHTTSS--S-EEEEEEEEETT--EEBSSSSS--B--HHHHHHHHH-SSEEEEEEEEEPSSPSS-SB-GGG-SEEEE-S-SS-GGGTTSSTTPPP--HHHHHHHHHHHHHHHTSS--STT------SSHHHHHHHHHHHHHHHHHHHS---TT--------------

Organism: Escherichia coli (NCBI:txid562)

Radius of gyration: 22.27 Å; chains: 1; bounding box: 56×39×55 Å

pLDDT: mean 87.62, std 18.48, range [24.0, 98.81]